Protein AF-A0A8J4TUZ2-F1 (afdb_monomer)

Organism: Clarias magur (NCBI:txid1594786)

Structure (mmCIF, N/CA/C/O backbone):
data_AF-A0A8J4TUZ2-F1
#
_entry.id   AF-A0A8J4TUZ2-F1
#
loop_
_atom_site.group_PDB
_atom_site.id
_atom_site.type_symbol
_atom_site.label_atom_id
_atom_site.label_alt_id
_atom_site.label_comp_id
_atom_site.label_asym_id
_atom_site.label_entity_id
_atom_site.label_seq_id
_atom_site.pdbx_PDB_ins_code
_atom_site.Cartn_x
_atom_site.Cartn_y
_atom_site.Cartn_z
_atom_site.occupancy
_atom_site.B_iso_or_equiv
_atom_site.auth_seq_id
_atom_site.auth_comp_id
_atom_site.auth_asym_id
_atom_site.auth_atom_id
_atom_site.pdbx_PDB_model_num
ATOM 1 N N . MET A 1 1 ? 69.172 10.774 -29.857 1.00 40.34 1 MET A N 1
ATOM 2 C CA . MET A 1 1 ? 68.915 11.937 -30.733 1.00 40.34 1 MET A CA 1
ATOM 3 C C . MET A 1 1 ? 67.998 12.904 -29.995 1.00 40.34 1 MET A C 1
ATOM 5 O O . MET A 1 1 ? 66.935 12.492 -29.557 1.00 40.34 1 MET A O 1
ATOM 9 N N . LYS A 1 2 ? 68.463 14.143 -29.787 1.00 38.31 2 LYS A N 1
ATOM 10 C CA . LYS A 1 2 ? 67.664 15.321 -29.398 1.00 38.31 2 LYS A CA 1
ATOM 11 C C . LYS A 1 2 ? 66.952 15.867 -30.637 1.00 38.31 2 LYS A C 1
ATOM 13 O O . LYS A 1 2 ? 67.622 15.892 -31.658 1.00 38.31 2 LYS A O 1
ATOM 18 N N . VAL A 1 3 ? 65.729 16.385 -30.484 1.00 32.22 3 VAL A N 1
ATOM 19 C CA . VAL A 1 3 ? 65.167 17.650 -31.039 1.00 32.22 3 VAL A CA 1
ATOM 20 C C . VAL A 1 3 ? 63.886 17.908 -30.203 1.00 32.22 3 VAL A C 1
ATOM 22 O O . VAL A 1 3 ? 63.006 17.059 -30.201 1.00 32.22 3 VAL A O 1
ATOM 25 N N . VAL A 1 4 ? 63.894 18.789 -29.184 1.00 34.38 4 VAL A N 1
ATOM 26 C CA . VAL A 1 4 ? 63.447 20.214 -29.205 1.00 34.38 4 VAL A CA 1
ATOM 27 C C . VAL A 1 4 ? 62.031 20.338 -29.805 1.00 34.38 4 VAL A C 1
ATOM 29 O O . VAL A 1 4 ? 61.834 19.975 -30.947 1.00 34.38 4 VAL A O 1
ATOM 32 N N . GLY A 1 5 ? 60.963 20.771 -29.139 1.00 30.34 5 GLY A N 1
ATOM 33 C CA . GLY A 1 5 ? 60.806 21.762 -28.082 1.00 30.34 5 GLY A CA 1
ATOM 34 C C . GLY A 1 5 ? 59.978 22.921 -28.651 1.00 30.34 5 GLY A C 1
ATOM 35 O O . GLY A 1 5 ? 60.452 23.581 -29.562 1.00 30.34 5 GLY A O 1
ATOM 36 N N . SER A 1 6 ? 58.781 23.160 -28.107 1.00 32.00 6 SER A N 1
ATOM 37 C CA . SER A 1 6 ? 58.146 24.485 -28.071 1.00 32.00 6 SER A CA 1
ATOM 38 C C . SER A 1 6 ? 57.189 24.555 -26.885 1.00 32.00 6 SER A C 1
ATOM 40 O O . SER A 1 6 ? 56.152 23.903 -26.829 1.00 32.00 6 SER A O 1
ATOM 42 N N . THR A 1 7 ? 57.627 25.345 -25.920 1.00 36.12 7 THR A N 1
ATOM 43 C CA . THR A 1 7 ? 56.940 25.886 -24.755 1.00 36.12 7 THR A CA 1
ATOM 44 C C . THR A 1 7 ? 56.064 27.067 -25.172 1.00 36.12 7 THR A C 1
ATOM 46 O O . THR A 1 7 ? 56.531 27.915 -25.927 1.00 36.12 7 THR A O 1
ATOM 49 N N . CYS A 1 8 ? 54.886 27.219 -24.569 1.00 27.23 8 CYS A N 1
ATOM 50 C CA . CYS A 1 8 ? 54.425 28.509 -24.043 1.00 27.23 8 CYS A CA 1
ATOM 51 C C . CYS A 1 8 ? 53.287 28.298 -23.033 1.00 27.23 8 CYS A C 1
ATOM 53 O O . CYS A 1 8 ? 52.549 27.319 -23.083 1.00 27.23 8 CYS A O 1
ATOM 55 N N . ALA A 1 9 ? 53.249 29.186 -22.047 1.00 32.06 9 ALA A N 1
ATOM 56 C CA . ALA A 1 9 ? 52.614 29.029 -20.750 1.00 32.06 9 ALA A CA 1
ATOM 57 C C . ALA A 1 9 ? 51.761 30.266 -20.406 1.00 32.06 9 ALA A C 1
ATOM 59 O O . ALA A 1 9 ? 52.048 31.335 -20.936 1.00 32.06 9 ALA A O 1
ATOM 60 N N . LEU A 1 10 ? 50.845 30.106 -19.429 1.00 31.66 10 LEU A N 1
ATOM 61 C CA . LEU A 1 10 ? 50.165 31.149 -18.618 1.00 31.66 10 LEU A CA 1
ATOM 62 C C . LEU A 1 10 ? 49.142 32.018 -19.410 1.00 31.66 10 LEU A C 1
ATOM 64 O O . LEU A 1 10 ? 49.383 32.348 -20.556 1.00 31.66 10 LEU A O 1
ATOM 68 N N . ASN A 1 11 ? 47.975 32.468 -18.923 1.00 28.31 11 ASN A N 1
ATOM 69 C CA . ASN A 1 11 ? 47.488 32.705 -17.564 1.00 28.31 11 ASN A CA 1
ATOM 70 C C . ASN A 1 11 ? 45.944 32.944 -17.549 1.00 28.31 11 ASN A C 1
ATOM 72 O O . ASN A 1 11 ? 45.395 33.510 -18.485 1.00 28.31 11 ASN A O 1
ATOM 76 N N . SER A 1 12 ? 45.290 32.558 -16.446 1.00 31.89 12 SER A N 1
ATOM 77 C CA . SER A 1 12 ? 44.175 33.215 -15.717 1.00 31.89 12 SER A CA 1
ATOM 78 C C . SER A 1 12 ? 43.016 34.000 -16.405 1.00 31.89 12 SER A C 1
ATOM 80 O O . SER A 1 12 ? 43.204 35.134 -16.826 1.00 31.89 12 SER A O 1
ATOM 82 N N . LYS A 1 13 ? 41.789 33.486 -16.171 1.00 35.81 13 LYS A N 1
ATOM 83 C CA . LYS A 1 13 ? 40.628 34.104 -15.455 1.00 35.81 13 LYS A CA 1
ATOM 84 C C . LYS A 1 13 ? 39.729 35.178 -16.133 1.00 35.81 13 LYS A C 1
ATOM 86 O O . LYS A 1 13 ? 40.208 36.210 -16.572 1.00 35.81 13 LYS A O 1
ATOM 91 N N . VAL A 1 14 ? 38.410 34.981 -15.915 1.00 35.91 14 VAL A N 1
ATOM 92 C CA . VAL A 1 14 ? 37.245 35.909 -16.041 1.00 35.91 14 VAL A CA 1
ATOM 93 C C . VAL A 1 14 ? 36.796 36.168 -17.491 1.00 35.91 14 VAL A C 1
ATOM 95 O O . VAL A 1 14 ? 37.631 36.370 -18.350 1.00 35.91 14 VAL A O 1
ATOM 98 N N . GLY A 1 15 ? 35.517 36.163 -17.876 1.00 30.78 15 GLY A N 1
ATOM 99 C CA . GLY A 1 15 ? 34.247 36.131 -17.154 1.00 30.78 15 GLY A CA 1
ATOM 100 C C . GLY A 1 15 ? 33.101 35.811 -18.123 1.00 30.78 15 GLY A C 1
ATOM 101 O O . GLY A 1 15 ? 33.287 35.769 -19.337 1.00 30.78 15 GLY A O 1
ATOM 102 N N . GLY A 1 16 ? 31.931 35.497 -17.570 1.00 44.97 16 GLY A N 1
ATOM 103 C CA . GLY A 1 16 ? 30.769 35.071 -18.339 1.00 44.97 16 GLY A CA 1
ATOM 104 C C . GLY A 1 16 ? 30.137 36.207 -19.133 1.00 44.97 16 GLY A C 1
ATOM 105 O O . GLY A 1 16 ? 29.447 37.027 -18.548 1.00 44.97 16 GLY A O 1
ATOM 106 N N . GLU A 1 17 ? 30.311 36.200 -20.454 1.00 41.50 17 GLU A N 1
ATOM 107 C CA . GLU A 1 17 ? 29.489 37.002 -21.378 1.00 41.50 17 GLU A CA 1
ATOM 108 C C . GLU A 1 17 ? 29.047 36.232 -22.646 1.00 41.50 17 GLU A C 1
ATOM 110 O O . GLU A 1 17 ? 28.091 36.643 -23.299 1.00 41.50 17 GLU A O 1
ATOM 115 N N . ASP A 1 18 ? 29.604 35.051 -22.954 1.00 41.12 18 ASP A N 1
ATOM 116 C CA . ASP A 1 18 ? 29.276 34.334 -24.207 1.00 41.12 18 ASP A CA 1
ATOM 117 C C . ASP A 1 18 ? 28.037 33.418 -24.160 1.00 41.12 18 ASP A C 1
ATOM 119 O O . ASP A 1 18 ? 27.505 33.035 -25.201 1.00 41.12 18 ASP A O 1
ATOM 123 N N . VAL A 1 19 ? 27.496 33.098 -22.980 1.00 43.09 19 VAL A N 1
ATOM 124 C CA . VAL A 1 19 ? 26.278 32.259 -22.884 1.00 43.09 19 VAL A CA 1
ATOM 125 C C . VAL A 1 19 ? 25.002 33.068 -23.170 1.00 43.09 19 VAL A C 1
ATOM 127 O O . VAL A 1 19 ? 23.990 32.511 -23.593 1.00 43.09 19 VAL A O 1
ATOM 130 N N . VAL A 1 20 ? 25.044 34.397 -23.017 1.00 43.62 20 VAL A N 1
ATOM 131 C CA . VAL A 1 20 ? 23.858 35.260 -23.169 1.00 43.62 20 VAL A CA 1
ATOM 132 C C . VAL A 1 20 ? 23.576 35.603 -24.639 1.00 43.62 20 VAL A C 1
ATOM 134 O O . VAL A 1 20 ? 22.418 35.789 -25.014 1.00 43.62 20 VAL A O 1
ATOM 137 N N . ARG A 1 21 ? 24.590 35.605 -25.519 1.00 41.50 21 ARG A N 1
ATOM 138 C CA . ARG A 1 21 ? 24.374 35.844 -26.961 1.00 41.50 21 ARG A CA 1
ATOM 139 C C . ARG A 1 21 ? 23.714 34.666 -27.679 1.00 41.50 21 ARG A C 1
ATOM 141 O O . ARG A 1 21 ? 22.887 34.899 -28.557 1.00 41.50 21 ARG A O 1
ATOM 148 N N . CYS A 1 22 ? 23.985 33.428 -27.264 1.00 39.72 22 CYS A N 1
ATOM 149 C CA . CYS A 1 22 ? 23.382 32.243 -27.886 1.00 39.72 22 CYS A CA 1
ATOM 150 C C . CYS A 1 22 ? 21.888 32.067 -27.550 1.00 39.72 22 CYS A C 1
ATOM 152 O O . CYS A 1 22 ? 21.152 31.476 -28.337 1.00 39.72 22 CYS A O 1
ATOM 154 N N . LEU A 1 23 ? 21.409 32.626 -26.431 1.00 39.88 23 LEU A N 1
ATOM 155 C CA . LEU A 1 23 ? 19.983 32.594 -26.064 1.00 39.88 23 LEU A CA 1
ATOM 156 C C . LEU A 1 23 ? 19.151 33.677 -26.780 1.00 39.88 23 LEU A C 1
ATOM 158 O O . LEU A 1 23 ? 17.937 33.525 -26.940 1.00 39.88 23 LEU A O 1
ATOM 162 N N . SER A 1 24 ? 19.798 34.750 -27.252 1.00 48.38 24 SER A N 1
ATOM 163 C CA . SER A 1 24 ? 19.135 35.839 -27.982 1.00 48.38 24 SER A CA 1
ATOM 164 C C . SER A 1 24 ? 18.868 35.471 -29.450 1.00 48.38 24 SER A C 1
ATOM 166 O O . SER A 1 24 ? 17.785 35.742 -29.972 1.00 48.38 24 SER A O 1
ATOM 168 N N . GLU A 1 25 ? 19.789 34.751 -30.104 1.00 41.00 25 GLU A N 1
ATOM 169 C CA . GLU A 1 25 ? 19.593 34.315 -31.497 1.00 41.00 25 GLU A CA 1
ATOM 170 C C . GLU A 1 25 ? 18.611 33.135 -31.635 1.00 41.00 25 GLU A C 1
ATOM 172 O O . GLU A 1 25 ? 17.879 33.077 -32.622 1.00 41.00 25 GLU A O 1
ATOM 177 N N . GLN A 1 26 ? 18.477 32.260 -30.625 1.00 43.34 26 GLN A N 1
ATOM 178 C CA . GLN A 1 26 ? 17.432 31.219 -30.620 1.00 43.34 26 GLN A CA 1
ATOM 179 C C . GLN A 1 26 ? 16.012 31.770 -30.389 1.00 43.34 26 GLN A C 1
ATOM 181 O O . GLN A 1 26 ? 15.046 31.203 -30.909 1.00 43.34 26 GLN A O 1
ATOM 186 N N . SER A 1 27 ? 15.860 32.897 -29.678 1.00 39.59 27 SER A N 1
ATOM 187 C CA . SER A 1 27 ? 14.543 33.520 -29.446 1.00 39.59 27 SER A CA 1
ATOM 188 C C . SER A 1 27 ? 13.943 34.167 -30.702 1.00 39.59 27 SER A C 1
ATOM 190 O O . SER A 1 27 ? 12.721 34.239 -30.838 1.00 39.59 27 SER A O 1
ATOM 192 N N . LEU A 1 28 ? 14.766 34.592 -31.667 1.00 44.91 28 LEU A N 1
ATOM 193 C CA . LEU A 1 28 ? 14.276 35.217 -32.905 1.00 44.91 28 LEU A CA 1
ATOM 194 C C . LEU A 1 28 ? 13.810 34.202 -33.965 1.00 44.91 28 LEU A C 1
ATOM 196 O O . LEU A 1 28 ? 13.071 34.572 -34.879 1.00 44.91 28 LEU A O 1
ATOM 200 N N . SER A 1 29 ? 14.155 32.918 -33.822 1.00 39.56 29 SER A N 1
ATOM 201 C CA . SER A 1 29 ? 13.689 31.841 -34.710 1.00 39.56 29 SER A CA 1
ATOM 202 C C . SER A 1 29 ? 12.317 31.253 -34.351 1.00 39.56 29 SER A C 1
ATOM 204 O O . SER A 1 29 ? 11.720 30.583 -35.190 1.00 39.56 29 SER A O 1
ATOM 206 N N . ILE A 1 30 ? 11.766 31.533 -33.164 1.00 43.56 30 ILE A N 1
ATOM 207 C CA . ILE A 1 30 ? 10.421 31.050 -32.783 1.00 43.56 30 ILE A CA 1
ATOM 208 C C . ILE A 1 30 ? 9.312 31.948 -33.370 1.00 43.56 30 ILE A C 1
ATOM 210 O O . ILE A 1 30 ? 8.194 31.498 -33.605 1.00 43.56 30 ILE A O 1
ATOM 214 N N . SER A 1 31 ? 9.621 33.198 -33.732 1.00 45.28 31 SER A N 1
ATOM 215 C CA . SER A 1 31 ? 8.614 34.185 -34.166 1.00 45.28 31 SER A CA 1
ATOM 216 C C . SER A 1 31 ? 8.211 34.122 -35.651 1.00 45.28 31 SER A C 1
ATOM 218 O O . SER A 1 31 ? 7.672 35.095 -36.177 1.00 45.28 31 SER A O 1
ATOM 220 N N . LYS A 1 32 ? 8.457 33.014 -36.369 1.00 46.53 32 LYS A N 1
ATOM 221 C CA . LYS A 1 32 ? 8.065 32.896 -37.795 1.00 46.53 32 LYS A CA 1
ATOM 222 C C . LYS A 1 32 ? 7.373 31.593 -38.204 1.00 46.53 32 LYS A C 1
ATOM 224 O O . LYS A 1 32 ? 7.109 31.409 -39.391 1.00 46.53 32 LYS A O 1
ATOM 229 N N . CYS A 1 33 ? 6.971 30.741 -37.263 1.00 39.34 33 CYS A N 1
ATOM 230 C CA . CYS A 1 33 ? 6.057 29.636 -37.567 1.00 39.34 33 CYS A CA 1
ATOM 231 C C . CYS A 1 33 ? 4.605 30.126 -37.495 1.00 39.34 33 CYS A C 1
ATOM 233 O O . CYS A 1 33 ? 3.930 30.004 -36.479 1.00 39.34 33 CYS A O 1
ATOM 235 N N . LYS A 1 34 ? 4.130 30.719 -38.593 1.00 47.88 34 LYS A N 1
ATOM 236 C CA . LYS A 1 34 ? 2.728 31.106 -38.776 1.00 47.88 34 LYS A CA 1
ATOM 237 C C . LYS A 1 34 ? 1.908 29.837 -39.059 1.00 47.88 34 LYS A C 1
ATOM 239 O O . LYS A 1 34 ? 1.730 29.474 -40.217 1.00 47.88 34 LYS A O 1
ATOM 244 N N . LEU A 1 35 ? 1.463 29.134 -38.012 1.00 43.75 35 LEU A N 1
ATOM 245 C CA . LEU A 1 35 ? 0.431 28.096 -38.126 1.00 43.75 35 LEU A CA 1
ATOM 246 C C . LEU A 1 35 ? -0.952 28.735 -37.885 1.00 43.75 35 LEU A C 1
ATOM 248 O O . LEU A 1 35 ? -1.206 29.186 -36.7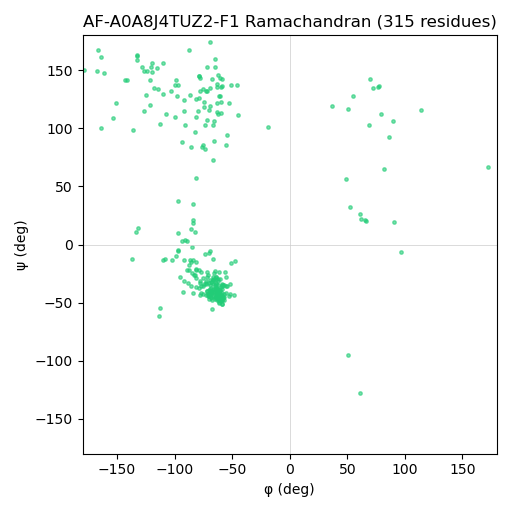70 1.00 43.75 35 LEU A O 1
ATOM 252 N N . PRO A 1 36 ? -1.857 28.771 -38.883 1.00 48.97 36 PRO A N 1
ATOM 253 C CA . PRO A 1 36 ? -3.120 29.515 -38.789 1.00 48.97 36 PRO A CA 1
ATOM 254 C C . PRO A 1 36 ? -4.146 28.995 -37.764 1.00 48.97 36 PRO A C 1
ATOM 256 O O . PRO A 1 36 ? -5.110 29.696 -37.496 1.00 48.97 36 PRO A O 1
ATOM 259 N N . LEU A 1 37 ? -3.975 27.791 -37.198 1.00 48.22 37 LEU A N 1
ATOM 260 C CA . LEU A 1 37 ? -4.996 27.135 -36.357 1.00 48.22 37 LEU A CA 1
ATOM 261 C C . LEU A 1 37 ? -4.818 27.309 -34.837 1.00 48.22 37 LEU A C 1
ATOM 263 O O . LEU A 1 37 ? -5.694 26.903 -34.080 1.00 48.22 37 LEU A O 1
ATOM 267 N N . LEU A 1 38 ? -3.721 27.917 -34.368 1.00 48.34 38 LEU A N 1
ATOM 268 C CA . LEU A 1 38 ? -3.551 28.252 -32.942 1.00 48.34 38 LEU A CA 1
ATOM 269 C C . LEU A 1 38 ? -4.038 29.669 -32.592 1.00 48.34 38 LEU A C 1
ATOM 271 O O . LEU A 1 38 ? -4.180 29.985 -31.413 1.00 48.34 38 LEU A O 1
ATOM 275 N N . ASP A 1 39 ? -4.298 30.515 -33.591 1.00 53.94 39 ASP A N 1
ATOM 276 C CA . ASP A 1 39 ? -4.658 31.926 -33.392 1.00 53.94 39 ASP A CA 1
ATOM 277 C C . ASP A 1 39 ? -6.082 32.084 -32.824 1.00 53.94 39 ASP A C 1
ATOM 279 O O . ASP A 1 39 ? -6.306 32.857 -31.892 1.00 53.94 39 ASP A O 1
ATOM 283 N N . GLU A 1 40 ? -7.041 31.272 -33.288 1.00 57.12 40 GLU A N 1
ATOM 284 C CA . GLU A 1 40 ? -8.416 31.267 -32.759 1.00 57.12 40 GLU A CA 1
ATOM 285 C C . GLU A 1 40 ? -8.486 30.736 -31.320 1.00 57.12 40 GLU A C 1
ATOM 287 O O . GLU A 1 40 ? -9.086 31.368 -30.457 1.00 57.12 40 GLU A O 1
ATOM 292 N N . HIS A 1 41 ? -7.812 29.628 -31.002 1.00 58.66 41 HIS A N 1
ATOM 293 C CA . HIS A 1 41 ? -7.815 29.097 -29.631 1.00 58.66 41 HIS A CA 1
ATOM 294 C C . HIS A 1 41 ? -7.108 30.022 -28.633 1.00 58.66 41 HIS A C 1
ATOM 296 O O . HIS A 1 41 ? -7.571 30.183 -27.502 1.00 58.66 41 HIS A O 1
ATOM 302 N N . MET A 1 42 ? -6.009 30.660 -29.044 1.00 59.75 42 MET A N 1
ATOM 303 C CA . MET A 1 42 ? -5.301 31.620 -28.199 1.00 59.75 42 MET A CA 1
ATOM 304 C C . MET A 1 42 ? -6.116 32.905 -28.014 1.00 59.75 42 MET A C 1
ATOM 306 O O . MET A 1 42 ? -6.157 33.447 -26.913 1.00 59.75 42 MET A O 1
ATOM 310 N N . SER A 1 43 ? -6.796 33.388 -29.059 1.00 62.62 43 SER A N 1
ATOM 311 C CA . SER A 1 43 ? -7.643 34.584 -28.968 1.00 62.62 43 SER A CA 1
ATOM 312 C C . SER A 1 43 ? -8.884 34.359 -28.106 1.00 62.62 43 SER A C 1
ATOM 314 O O . SER A 1 43 ? -9.174 35.219 -27.277 1.00 62.62 43 SER A O 1
ATOM 316 N N . VAL A 1 44 ? -9.539 33.195 -28.199 1.00 68.25 44 VAL A N 1
ATOM 317 C CA . VAL A 1 44 ? -10.646 32.807 -27.303 1.00 68.25 44 VAL A CA 1
ATOM 318 C C . VAL A 1 44 ? -10.168 32.740 -25.850 1.00 68.25 44 VAL A C 1
ATOM 320 O O . VAL A 1 44 ? -10.772 33.355 -24.976 1.00 68.25 44 VAL A O 1
ATOM 323 N N . PHE A 1 45 ? -9.021 32.106 -25.586 1.00 69.50 45 PHE A N 1
ATOM 324 C CA . PHE A 1 45 ? -8.455 32.035 -24.235 1.00 69.50 45 PHE A CA 1
ATOM 325 C C . PHE A 1 45 ? -8.084 33.419 -23.668 1.00 69.50 45 PHE A C 1
ATOM 327 O O . PHE A 1 45 ? -8.363 33.738 -22.510 1.00 69.50 45 PHE A O 1
ATOM 334 N N . LEU A 1 46 ? -7.477 34.284 -24.487 1.00 64.38 46 LEU A N 1
ATOM 335 C CA . LEU A 1 46 ? -7.155 35.658 -24.096 1.00 64.38 46 LEU A CA 1
ATOM 336 C C . LEU A 1 46 ? -8.421 36.505 -23.882 1.00 64.38 46 LEU A C 1
ATOM 338 O O . LEU A 1 46 ? -8.423 37.380 -23.012 1.00 64.38 46 LEU A O 1
ATOM 342 N N . GLN A 1 47 ? -9.486 36.255 -24.647 1.00 71.38 47 GLN A N 1
ATOM 343 C CA . GLN A 1 47 ? -10.784 36.913 -24.512 1.00 71.38 47 GLN A CA 1
ATOM 344 C C . GLN A 1 47 ? -11.482 36.509 -23.208 1.00 71.38 47 GLN A C 1
ATOM 346 O O . GLN A 1 47 ? -11.902 37.395 -22.459 1.00 71.38 47 GLN A O 1
ATOM 351 N N . ASP A 1 48 ? -11.499 35.216 -22.881 1.00 75.69 48 ASP A N 1
ATOM 352 C CA . ASP A 1 48 ? -12.011 34.700 -21.606 1.00 75.69 48 ASP A CA 1
ATOM 353 C C . ASP A 1 48 ? -11.246 35.294 -20.424 1.00 75.69 48 ASP A C 1
ATOM 355 O O . ASP A 1 48 ? -11.831 35.819 -19.474 1.00 75.69 48 ASP A O 1
ATOM 359 N N . MET A 1 49 ? -9.918 35.334 -20.519 1.00 78.81 49 MET A N 1
ATOM 360 C CA . MET A 1 49 ? -9.083 35.911 -19.473 1.00 78.81 49 MET A CA 1
ATOM 361 C C . MET A 1 49 ? -9.339 37.422 -19.284 1.00 78.81 49 MET A C 1
ATOM 363 O O . MET A 1 49 ? -9.357 37.915 -18.156 1.00 78.81 49 MET A O 1
ATOM 367 N N . ASN A 1 50 ? -9.567 38.185 -20.358 1.00 78.75 50 ASN A N 1
ATOM 368 C CA . ASN A 1 50 ? -9.924 39.608 -20.261 1.00 78.75 50 ASN A CA 1
ATOM 369 C C . ASN A 1 50 ? -11.337 39.829 -19.685 1.00 78.75 50 ASN A C 1
ATOM 371 O O . ASN A 1 50 ? -11.565 40.826 -18.989 1.00 78.75 50 ASN A O 1
ATOM 375 N N . SER A 1 51 ? -12.259 38.893 -19.927 1.00 80.75 51 SER A N 1
ATOM 376 C CA . SER A 1 51 ? -13.584 38.872 -19.299 1.00 80.75 51 SER A CA 1
ATOM 377 C C . SER A 1 51 ? -13.470 38.702 -17.780 1.00 80.75 51 SER A C 1
ATOM 379 O O . SER A 1 51 ? -14.064 39.479 -17.029 1.00 80.75 51 SER A O 1
ATOM 381 N N . CYS A 1 52 ? -12.598 37.799 -17.311 1.00 81.31 52 CYS A N 1
ATOM 382 C CA . CYS A 1 52 ? -12.312 37.626 -15.883 1.00 81.31 52 CYS A CA 1
ATOM 383 C C . CYS A 1 52 ? -11.824 38.926 -15.227 1.00 81.31 52 CYS A C 1
ATOM 385 O O . CYS A 1 52 ? -12.366 39.337 -14.205 1.00 81.31 52 CYS A O 1
ATOM 387 N N . TYR A 1 53 ? -10.864 39.632 -15.834 1.00 78.56 53 TYR A N 1
ATOM 388 C CA . TYR A 1 53 ? -10.380 40.912 -15.293 1.00 78.56 53 TYR A CA 1
ATOM 389 C C . TYR A 1 53 ? -11.449 42.008 -15.264 1.00 78.56 53 TYR A C 1
ATOM 391 O O . TYR A 1 53 ? -11.436 42.849 -14.367 1.00 78.56 53 TYR A O 1
ATOM 399 N N . SER A 1 54 ? -12.370 42.013 -16.229 1.00 79.50 54 SER A N 1
ATOM 400 C CA . SER A 1 54 ? -13.497 42.953 -16.237 1.00 79.50 54 SER A CA 1
ATOM 401 C C . SER A 1 54 ? -14.468 42.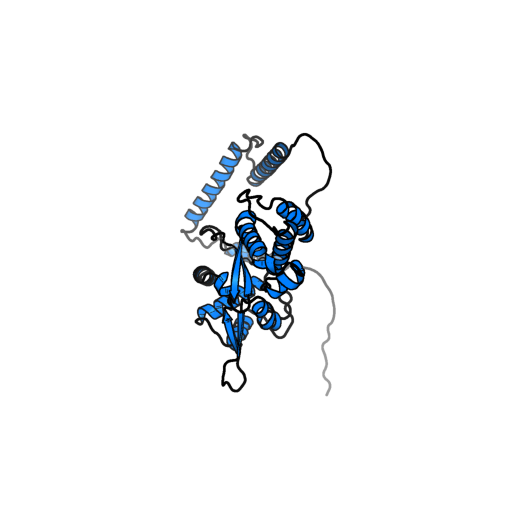652 -15.098 1.00 79.50 54 SER A C 1
ATOM 403 O O . SER A 1 54 ? -14.872 43.563 -14.385 1.00 79.50 54 SER A O 1
ATOM 405 N N . LYS A 1 55 ? -14.750 41.371 -14.847 1.00 80.50 55 LYS A N 1
ATOM 406 C CA . LYS A 1 55 ? -15.634 40.947 -13.757 1.00 80.50 55 LYS A CA 1
ATOM 407 C C . LYS A 1 55 ? -15.026 41.188 -12.373 1.00 80.50 55 LYS A C 1
ATOM 409 O O . LYS A 1 55 ? -15.728 41.596 -11.456 1.00 80.50 55 LYS A O 1
ATOM 414 N N . LEU A 1 56 ? -13.708 41.034 -12.234 1.00 82.31 56 LEU A N 1
ATOM 415 C CA . LEU A 1 56 ? -12.986 41.395 -11.007 1.00 82.31 56 LEU A CA 1
ATOM 416 C C . LEU A 1 56 ? -13.085 42.898 -10.695 1.00 82.31 56 LEU A C 1
ATOM 418 O O . LEU A 1 56 ? -13.199 43.263 -9.531 1.00 82.31 56 LEU A O 1
ATOM 422 N N . LYS A 1 57 ? -13.106 43.772 -11.713 1.00 74.62 57 LYS A N 1
ATOM 423 C CA . LYS A 1 57 ? -13.315 45.221 -11.520 1.00 74.62 57 LYS A CA 1
ATOM 424 C C . LYS A 1 57 ? -14.715 45.576 -11.019 1.00 74.62 57 LYS A C 1
ATOM 426 O O . LYS A 1 57 ? -14.863 46.611 -10.385 1.00 74.62 57 LYS A O 1
ATOM 431 N N . GLU A 1 58 ? -15.721 44.764 -11.334 1.00 77.69 58 GLU A N 1
ATOM 432 C CA . GLU A 1 58 ? -17.094 44.968 -10.854 1.00 77.69 58 GLU A CA 1
ATOM 433 C C . GLU A 1 58 ? -17.289 44.444 -9.427 1.00 77.69 58 GLU A C 1
ATOM 435 O O . GLU A 1 58 ? -18.025 45.041 -8.648 1.00 77.69 58 GLU A O 1
ATOM 440 N N . LEU A 1 59 ? -16.636 43.328 -9.088 1.00 77.12 59 LEU A N 1
ATOM 441 C CA . LEU A 1 59 ? -16.822 42.637 -7.810 1.00 77.12 59 LEU A CA 1
ATOM 442 C C . LEU A 1 59 ? -15.964 43.194 -6.670 1.00 77.12 59 LEU A C 1
ATOM 444 O O . LEU A 1 59 ? -16.332 43.015 -5.513 1.00 77.12 59 LEU A O 1
ATOM 448 N N . VAL A 1 60 ? -14.833 43.839 -6.973 1.00 78.75 60 VAL A N 1
ATOM 449 C CA . VAL A 1 60 ? -13.916 44.377 -5.959 1.00 78.75 60 VAL A CA 1
ATOM 450 C C . VAL A 1 60 ? -14.137 45.886 -5.776 1.00 78.75 60 VAL A C 1
ATOM 452 O O . VAL A 1 60 ? -13.756 46.665 -6.652 1.00 78.75 60 VAL A O 1
ATOM 455 N N . PRO A 1 61 ? -14.702 46.337 -4.638 1.00 71.06 61 PRO A N 1
ATOM 456 C CA . PRO A 1 61 ? -15.099 47.735 -4.432 1.00 71.06 61 PRO A CA 1
ATOM 457 C C . PRO A 1 61 ? -13.932 48.732 -4.389 1.00 71.06 61 PRO A C 1
ATOM 459 O O . PRO A 1 61 ? -14.121 49.916 -4.659 1.00 71.06 61 PRO A O 1
ATOM 462 N N . THR A 1 62 ? -12.728 48.271 -4.037 1.00 66.06 62 THR A N 1
ATOM 463 C CA . THR A 1 62 ? -11.526 49.104 -3.848 1.00 66.06 62 THR A CA 1
ATOM 464 C C . THR A 1 62 ? -10.761 49.377 -5.145 1.00 66.06 62 THR A C 1
ATOM 466 O O . THR A 1 62 ? -9.769 50.108 -5.140 1.00 66.06 62 THR A O 1
ATOM 469 N N . LEU A 1 63 ? -11.204 48.823 -6.280 1.00 68.00 63 LEU A N 1
ATOM 470 C CA . LEU A 1 63 ? -10.500 48.970 -7.549 1.00 68.00 63 LEU A CA 1
ATOM 471 C C . LEU A 1 63 ? -10.742 50.351 -8.191 1.00 68.00 63 LEU A C 1
ATOM 473 O O . LEU A 1 63 ? -11.888 50.784 -8.318 1.00 68.00 63 LEU A O 1
ATOM 477 N N . PRO A 1 64 ? -9.692 51.063 -8.655 1.00 62.19 64 PRO A N 1
ATOM 478 C CA . PRO A 1 64 ? -9.852 52.378 -9.269 1.00 62.19 64 PRO A CA 1
ATOM 479 C C . PRO A 1 64 ? -10.609 52.264 -10.601 1.00 62.19 64 PRO A C 1
ATOM 481 O O . PRO A 1 64 ? -10.046 51.907 -11.636 1.00 62.19 64 PRO A O 1
ATOM 484 N N . THR A 1 65 ? -11.895 52.618 -10.594 1.00 60.22 65 THR A N 1
ATOM 485 C CA . THR A 1 65 ? -12.833 52.428 -11.718 1.00 60.22 65 THR A CA 1
ATOM 486 C C . THR A 1 65 ? -12.571 53.319 -12.939 1.00 60.22 65 THR A C 1
ATOM 488 O O . THR A 1 65 ? -13.201 53.130 -13.975 1.00 60.22 65 THR A O 1
ATOM 491 N N . ASN A 1 66 ? -11.625 54.266 -12.872 1.00 55.69 66 ASN A N 1
ATOM 492 C CA . ASN A 1 66 ? -11.390 55.249 -13.943 1.00 55.69 66 ASN A CA 1
ATOM 493 C C . ASN A 1 66 ? -9.924 55.427 -14.389 1.00 55.69 66 ASN A C 1
ATOM 495 O O . ASN A 1 66 ? -9.596 56.375 -15.101 1.00 55.69 66 ASN A O 1
ATOM 499 N N . LYS A 1 67 ? -9.019 54.514 -14.020 1.00 62.41 67 LYS A N 1
ATOM 500 C CA . LYS A 1 67 ? -7.659 54.462 -14.591 1.00 62.41 67 LYS A CA 1
ATOM 501 C C . LYS A 1 67 ? -7.400 53.083 -15.184 1.00 62.41 67 LYS A C 1
ATOM 503 O O . LYS A 1 67 ? -7.960 52.091 -14.726 1.00 62.41 67 LYS A O 1
ATOM 508 N N . LYS A 1 68 ? -6.570 53.015 -16.233 1.00 63.47 68 LYS A N 1
ATOM 509 C CA . LYS A 1 68 ? -6.133 51.758 -16.863 1.00 63.47 68 LYS A CA 1
ATOM 510 C C . LYS A 1 68 ? -5.249 50.969 -15.884 1.00 63.47 68 LYS A C 1
ATOM 512 O O . LYS A 1 68 ? -4.040 50.929 -16.063 1.00 63.47 68 LYS A O 1
ATOM 517 N N . ALA A 1 69 ? -5.852 50.388 -14.849 1.00 68.00 69 ALA A N 1
ATOM 518 C CA . ALA A 1 69 ? -5.176 49.475 -13.941 1.00 68.00 69 ALA A CA 1
ATOM 519 C C . ALA A 1 69 ? -4.679 48.276 -14.751 1.00 68.00 69 ALA A C 1
ATOM 521 O O . ALA A 1 69 ? -5.433 47.678 -15.533 1.00 68.00 69 ALA A O 1
ATOM 522 N N . SER A 1 70 ? -3.395 47.976 -14.608 1.00 80.38 70 SER A N 1
ATOM 523 C CA . SER A 1 70 ? -2.758 46.821 -15.222 1.00 80.38 70 SER A CA 1
ATOM 524 C C . SER A 1 70 ? -3.327 45.521 -14.647 1.00 80.38 70 SER A C 1
ATOM 526 O O . SER A 1 70 ? -3.884 45.490 -13.551 1.00 80.38 70 SER A O 1
ATOM 528 N N . LYS A 1 71 ? -3.170 44.411 -15.379 1.00 79.69 71 LYS A N 1
ATOM 529 C CA . LYS A 1 71 ? -3.625 43.082 -14.924 1.00 79.69 71 LYS A CA 1
ATOM 530 C C . LYS A 1 71 ? -3.037 42.700 -13.565 1.00 79.69 71 LYS A C 1
ATOM 532 O O . LYS A 1 71 ? -3.725 42.089 -12.759 1.00 79.69 71 LYS A O 1
ATOM 537 N N . VAL A 1 72 ? -1.794 43.098 -13.312 1.00 79.56 72 VAL A N 1
ATOM 538 C CA . VAL A 1 72 ? -1.094 42.838 -12.050 1.00 79.56 72 VAL A CA 1
ATOM 539 C C . VAL A 1 72 ? -1.694 43.662 -10.911 1.00 79.56 72 VAL A C 1
ATOM 541 O O . VAL A 1 72 ? -1.971 43.110 -9.854 1.00 79.56 72 VAL A O 1
ATOM 544 N N . GLU A 1 73 ? -1.976 44.947 -11.137 1.00 78.19 73 GLU A N 1
ATOM 545 C CA . GLU A 1 73 ? -2.627 45.800 -10.131 1.00 78.19 73 GLU A CA 1
ATOM 546 C C . GLU A 1 73 ? -4.041 45.313 -9.795 1.00 78.19 73 GLU A C 1
ATOM 548 O O . GLU A 1 73 ? -4.425 45.318 -8.630 1.00 78.19 73 GLU A O 1
ATOM 553 N N . ILE A 1 74 ? -4.793 44.833 -10.796 1.00 80.19 74 ILE A N 1
ATOM 554 C CA . ILE A 1 74 ? -6.119 44.239 -10.574 1.00 80.19 74 ILE A CA 1
ATOM 555 C C . ILE A 1 74 ? -6.007 43.020 -9.658 1.00 80.19 74 ILE A C 1
ATOM 557 O O . ILE A 1 74 ? -6.762 42.917 -8.698 1.00 80.19 74 ILE A O 1
ATOM 561 N N . LEU A 1 75 ? -5.062 42.114 -9.924 1.00 85.31 75 LEU A N 1
ATOM 562 C CA . LEU A 1 75 ? -4.867 40.936 -9.078 1.00 85.31 75 LEU A CA 1
ATOM 563 C C . LEU A 1 75 ? -4.430 41.314 -7.663 1.00 85.31 75 LEU A C 1
ATOM 565 O O . LEU A 1 75 ? -4.924 40.717 -6.716 1.00 85.31 75 LEU A O 1
ATOM 569 N N . GLN A 1 76 ? -3.565 42.320 -7.512 1.00 81.38 76 GLN A N 1
ATOM 570 C CA . GLN A 1 76 ? -3.134 42.774 -6.193 1.00 81.38 76 GLN A CA 1
ATOM 571 C C . GLN A 1 76 ? -4.314 43.298 -5.370 1.00 81.38 76 GLN A C 1
ATOM 573 O O . GLN A 1 76 ? -4.503 42.862 -4.245 1.00 81.38 76 GLN A O 1
ATOM 578 N N . HIS A 1 77 ? -5.171 44.142 -5.952 1.00 80.81 77 HIS A N 1
ATOM 579 C CA . HIS A 1 77 ? -6.346 44.657 -5.238 1.00 80.81 77 HIS A CA 1
ATOM 580 C C . HIS A 1 77 ? -7.372 43.563 -4.917 1.00 80.81 77 HIS A C 1
ATOM 582 O O . HIS A 1 77 ? -8.066 43.656 -3.912 1.00 80.81 77 HIS A O 1
ATOM 588 N N . VAL A 1 78 ? -7.472 42.518 -5.744 1.00 86.19 78 VAL A N 1
ATOM 589 C CA . VAL A 1 78 ? -8.311 41.345 -5.445 1.00 86.19 78 VAL A CA 1
ATOM 590 C C . VAL A 1 78 ? -7.749 40.566 -4.257 1.00 86.19 78 VAL A C 1
ATOM 592 O O . VAL A 1 78 ? -8.517 40.157 -3.393 1.00 86.19 78 VAL A O 1
ATOM 595 N N . ILE A 1 79 ? -6.428 40.375 -4.197 1.00 86.50 79 ILE A N 1
ATOM 596 C CA . ILE A 1 79 ? -5.763 39.724 -3.060 1.00 86.50 79 ILE A CA 1
ATOM 597 C C . ILE A 1 79 ? -6.002 40.535 -1.786 1.00 86.50 79 ILE A C 1
ATOM 599 O O . ILE A 1 79 ? -6.417 39.962 -0.783 1.00 86.50 79 ILE A O 1
ATOM 603 N N . ASP A 1 80 ? -5.808 41.852 -1.851 1.00 82.06 80 ASP A N 1
ATOM 604 C CA . ASP A 1 80 ? -6.006 42.749 -0.712 1.00 82.06 80 ASP A CA 1
ATOM 605 C C . ASP A 1 80 ? -7.478 42.737 -0.254 1.00 82.06 80 ASP A C 1
ATOM 607 O O . ASP A 1 80 ? -7.752 42.612 0.931 1.00 82.06 80 ASP A O 1
ATOM 611 N N . TYR A 1 81 ? -8.440 42.745 -1.184 1.00 86.75 81 TYR A N 1
ATOM 612 C CA . TYR A 1 81 ? -9.867 42.673 -0.850 1.00 86.75 81 TYR A CA 1
ATOM 613 C C . TYR A 1 81 ? -10.281 41.336 -0.225 1.00 86.75 81 TYR A C 1
ATOM 615 O O . TYR A 1 81 ? -11.059 41.316 0.725 1.00 86.75 81 TYR A O 1
ATOM 623 N N . ILE A 1 82 ? -9.765 40.212 -0.735 1.00 86.81 82 ILE A N 1
ATOM 624 C CA . ILE A 1 82 ? -10.006 38.895 -0.127 1.00 86.81 82 ILE A CA 1
ATOM 625 C C . ILE A 1 82 ? -9.412 38.858 1.283 1.00 86.81 82 ILE A C 1
ATOM 627 O O . ILE A 1 82 ? -10.057 38.341 2.192 1.00 86.81 82 ILE A O 1
ATOM 631 N N . TRP A 1 83 ? -8.223 39.434 1.467 1.00 80.38 83 TRP A N 1
ATOM 632 C CA . TRP A 1 83 ? -7.574 39.529 2.769 1.00 80.38 83 TRP A CA 1
ATOM 633 C C . TRP A 1 83 ? -8.378 40.394 3.745 1.00 80.38 83 TRP A C 1
ATOM 635 O O . TRP A 1 83 ? -8.606 39.980 4.877 1.00 80.38 83 TRP A O 1
ATOM 645 N N . ASP A 1 84 ? -8.869 41.552 3.307 1.00 78.94 84 ASP A N 1
ATOM 646 C CA . ASP A 1 84 ? -9.696 42.443 4.124 1.00 78.94 84 ASP A CA 1
ATOM 647 C C . ASP A 1 84 ? -11.016 41.774 4.529 1.00 78.94 84 ASP A C 1
ATOM 649 O O . ASP A 1 84 ? -11.388 41.804 5.701 1.00 78.94 84 ASP A O 1
ATOM 653 N N . LEU A 1 85 ? -11.688 41.089 3.594 1.00 82.69 85 LEU A N 1
ATOM 654 C CA . LEU A 1 85 ? -12.886 40.300 3.894 1.00 82.69 85 LEU A CA 1
ATOM 655 C C . LEU A 1 85 ? -12.594 39.168 4.880 1.00 82.69 85 LEU A C 1
ATOM 657 O O . LEU A 1 85 ? -13.401 38.913 5.768 1.00 82.69 85 LEU A O 1
ATOM 661 N N . GLN A 1 86 ? -11.458 38.484 4.737 1.00 75.69 86 GLN A N 1
ATOM 662 C CA . GL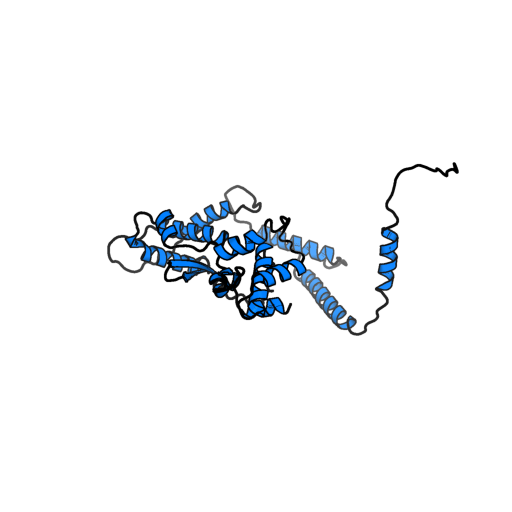N A 1 86 ? -11.041 37.439 5.672 1.00 75.69 86 GLN A CA 1
ATOM 663 C C . GLN A 1 86 ? -10.780 38.020 7.063 1.00 75.69 86 GLN A C 1
ATOM 665 O O . GLN A 1 86 ? -11.244 37.448 8.037 1.00 75.69 86 GLN A O 1
ATOM 670 N N . VAL A 1 87 ? -10.143 39.189 7.170 1.00 80.94 87 VAL A N 1
ATOM 671 C CA . VAL A 1 87 ? -9.913 39.888 8.446 1.00 80.94 87 VAL A CA 1
ATOM 672 C C . VAL A 1 87 ? -11.218 40.371 9.092 1.00 80.94 87 VAL A C 1
ATOM 674 O O . VAL A 1 87 ? -11.359 40.308 10.315 1.00 80.94 87 VAL A O 1
ATOM 677 N N . GLU A 1 88 ? -12.173 40.854 8.299 1.00 79.75 88 GLU A N 1
ATOM 678 C CA . GLU A 1 88 ? -13.469 41.337 8.790 1.00 79.75 88 GLU A CA 1
ATOM 679 C C . GLU A 1 88 ? -14.396 40.180 9.208 1.00 79.75 88 GLU A C 1
ATOM 681 O O . GLU A 1 88 ? -15.123 40.296 10.196 1.00 79.75 88 GLU A O 1
ATOM 686 N N . LEU A 1 89 ? -14.319 39.035 8.519 1.00 67.88 89 LEU A N 1
ATOM 687 C CA . LEU A 1 89 ? -15.038 37.805 8.873 1.00 67.88 89 LEU A CA 1
ATOM 688 C C . LEU A 1 89 ? -14.375 37.035 10.033 1.00 67.88 89 LEU A C 1
ATOM 690 O O . LEU A 1 89 ? -15.089 36.446 10.843 1.00 67.88 89 LEU A O 1
ATOM 694 N N . ASP A 1 90 ? -13.046 37.098 10.172 1.00 64.62 90 ASP A N 1
ATOM 695 C CA . ASP A 1 90 ? -12.270 36.516 11.282 1.00 64.62 90 ASP A CA 1
ATOM 696 C C . ASP A 1 90 ? -12.216 37.436 12.522 1.00 64.62 90 ASP A C 1
ATOM 698 O O . ASP A 1 90 ? -11.334 37.291 13.370 1.00 64.62 90 ASP A O 1
ATOM 702 N N . SER A 1 91 ? -13.157 38.379 12.672 1.00 47.97 91 SER A N 1
ATOM 703 C CA . SER A 1 91 ? -13.325 39.193 13.886 1.00 47.97 91 SER A CA 1
ATOM 704 C C . SER A 1 91 ? -14.360 38.586 14.853 1.00 47.97 91 SER A C 1
ATOM 706 O O . SER A 1 91 ? -15.533 38.967 14.833 1.00 47.97 91 SER A O 1
ATOM 708 N N . PRO A 1 92 ? -13.970 37.685 15.779 1.00 45.69 92 PRO A N 1
ATOM 709 C CA . PRO A 1 92 ? -14.755 37.413 16.967 1.00 45.69 92 PRO A CA 1
ATOM 710 C C . PRO A 1 92 ? -14.460 38.487 18.019 1.00 45.69 92 PRO A C 1
ATOM 712 O O . PRO A 1 92 ? -13.320 38.716 18.436 1.00 45.69 92 PRO A O 1
ATOM 715 N N . CYS A 1 93 ? -15.516 39.139 18.497 1.00 32.88 93 CYS A N 1
ATOM 716 C CA . CYS A 1 93 ? -15.450 39.913 19.724 1.00 32.88 93 CYS A CA 1
ATOM 717 C C . CYS A 1 93 ? -15.045 38.980 20.887 1.00 32.88 93 CYS A C 1
ATOM 719 O O . CYS A 1 93 ? -15.804 38.105 21.290 1.00 32.88 93 CYS A O 1
ATOM 721 N N . SER A 1 94 ? -13.841 39.232 21.407 1.00 39.44 94 SER A N 1
ATOM 722 C CA . SER A 1 94 ? -13.343 38.956 22.761 1.00 39.44 94 SER A CA 1
ATOM 723 C C . SER A 1 94 ? -12.885 37.539 23.158 1.00 39.44 94 SER A C 1
ATOM 725 O O . SER A 1 94 ? -13.665 36.654 23.485 1.00 39.44 94 SER A O 1
ATOM 727 N N . ALA A 1 95 ? -11.561 37.496 23.375 1.00 38.84 95 ALA A N 1
ATOM 728 C CA . ALA A 1 95 ? -10.817 36.779 24.419 1.00 38.84 95 ALA A CA 1
ATOM 729 C C . ALA A 1 95 ? -10.433 35.307 24.167 1.00 38.84 95 ALA A C 1
ATOM 731 O O . ALA A 1 95 ? -11.102 34.387 24.617 1.00 38.84 95 ALA A O 1
ATOM 732 N N . LEU A 1 96 ? -9.232 35.087 23.616 1.00 32.25 96 LEU A N 1
ATOM 733 C CA . LEU A 1 96 ? -8.019 34.742 24.384 1.00 32.25 96 LEU A CA 1
ATOM 734 C C . LEU A 1 96 ? -6.804 34.592 23.443 1.00 32.25 96 LEU A C 1
ATOM 736 O O . LEU A 1 96 ? -6.924 34.301 22.260 1.00 32.25 96 LEU A O 1
ATOM 740 N N . GLN A 1 97 ? -5.633 34.902 23.990 1.00 39.34 97 GLN A N 1
ATOM 741 C CA . GLN A 1 97 ? -4.352 35.132 23.320 1.00 39.34 97 GLN A CA 1
ATOM 742 C C . GLN A 1 97 ? -3.654 33.891 22.728 1.00 39.34 97 GLN A C 1
ATOM 744 O O . GLN A 1 97 ? -3.674 32.827 23.337 1.00 39.34 97 GLN A O 1
ATOM 749 N N . HIS A 1 98 ? -2.849 34.173 21.683 1.00 32.12 98 HIS A N 1
ATOM 750 C CA . HIS A 1 98 ? -1.624 33.481 21.210 1.00 32.12 98 HIS A CA 1
ATOM 751 C C . HIS A 1 98 ? -1.812 32.110 20.520 1.00 32.12 98 HIS A C 1
ATOM 753 O O . HIS A 1 98 ? -2.503 31.253 21.034 1.00 32.12 98 HIS A O 1
ATOM 759 N N . GLN A 1 99 ? -1.189 31.757 19.386 1.00 32.78 99 GLN A N 1
ATOM 760 C CA . GLN A 1 99 ? -0.099 32.300 18.559 1.00 32.78 99 GLN A CA 1
ATOM 761 C C . GLN A 1 99 ? -0.156 31.617 17.166 1.00 32.78 99 GLN A C 1
ATOM 763 O O . GLN A 1 99 ? -0.763 30.563 17.016 1.00 32.78 99 GLN A O 1
ATOM 768 N N . GLY A 1 100 ? 0.477 32.227 16.157 1.00 33.47 100 GLY A N 1
ATOM 769 C CA . GLY A 1 100 ? 0.320 31.911 14.731 1.00 33.47 100 GLY A CA 1
ATOM 770 C C . GLY A 1 100 ? 0.641 30.481 14.270 1.00 33.47 100 GLY A C 1
ATOM 771 O O . GLY A 1 100 ? 1.621 29.857 14.681 1.00 33.47 100 GLY A O 1
ATOM 772 N N . ALA A 1 101 ? -0.167 30.013 13.314 1.00 33.38 101 ALA A N 1
ATOM 773 C CA . ALA A 1 101 ? 0.006 28.753 12.604 1.00 33.38 101 ALA A CA 1
ATOM 774 C C . ALA A 1 101 ? 1.169 28.834 11.600 1.00 33.38 101 ALA A C 1
ATOM 776 O O . ALA A 1 101 ? 1.014 29.013 10.394 1.00 33.38 101 ALA A O 1
ATOM 777 N N . SER A 1 102 ? 2.373 28.652 12.129 1.00 32.59 102 SER A N 1
ATOM 778 C CA . SER A 1 102 ? 3.424 27.957 11.395 1.00 32.59 102 SER A CA 1
ATOM 779 C C . SER A 1 102 ? 3.012 26.486 11.295 1.00 32.59 102 SER A C 1
ATOM 781 O O . SER A 1 102 ? 2.506 25.915 12.258 1.00 32.59 102 SER A O 1
ATOM 783 N N . ARG A 1 103 ? 3.157 25.902 10.100 1.00 40.16 103 ARG A N 1
ATOM 784 C CA . ARG A 1 103 ? 2.733 24.533 9.762 1.00 40.16 103 ARG A CA 1
ATOM 785 C C . ARG A 1 103 ? 3.150 23.574 10.877 1.00 40.16 103 ARG A C 1
ATOM 787 O O . ARG A 1 103 ? 4.343 23.360 11.095 1.00 40.16 103 ARG A O 1
ATOM 794 N N . THR A 1 104 ? 2.174 23.041 11.601 1.00 35.47 104 THR A N 1
ATOM 795 C CA . THR A 1 104 ? 2.442 22.221 12.773 1.00 35.47 104 THR A CA 1
ATOM 796 C C . THR A 1 104 ? 2.919 20.832 12.338 1.00 35.47 104 THR A C 1
ATOM 798 O O . THR A 1 104 ? 2.353 20.224 11.425 1.00 35.47 104 THR A O 1
ATOM 801 N N . PRO A 1 105 ? 3.990 20.301 12.948 1.00 36.03 105 PRO A N 1
ATOM 802 C CA . PRO A 1 105 ? 4.401 18.925 12.717 1.00 36.03 105 PRO A CA 1
ATOM 803 C C . PRO A 1 105 ? 3.314 17.969 13.229 1.00 36.03 105 PRO A C 1
ATOM 805 O O . PRO A 1 105 ? 2.598 18.290 14.177 1.00 36.03 105 PRO A O 1
ATOM 808 N N . LEU A 1 106 ? 3.231 16.774 12.631 1.00 41.66 106 LEU A N 1
ATOM 809 C CA . LEU A 1 106 ? 2.226 15.716 12.880 1.00 41.66 106 LEU A CA 1
ATOM 810 C C . LEU A 1 106 ? 1.972 15.370 14.367 1.00 41.66 106 LEU A C 1
ATOM 812 O O . LEU A 1 106 ? 0.973 14.738 14.695 1.00 41.66 106 LEU A O 1
ATOM 816 N N . THR A 1 107 ? 2.842 15.799 15.278 1.00 48.00 107 THR A N 1
ATOM 817 C CA . THR A 1 107 ? 2.664 15.720 16.731 1.00 48.00 107 THR A CA 1
ATOM 818 C C . THR A 1 107 ? 1.486 16.560 17.253 1.00 48.00 107 THR A C 1
ATOM 820 O O . THR A 1 107 ? 0.884 16.171 18.248 1.00 48.00 107 THR A O 1
ATOM 823 N N . ALA A 1 108 ? 1.125 17.673 16.599 1.00 41.41 108 ALA A N 1
ATOM 824 C CA . ALA A 1 108 ? -0.000 18.526 17.009 1.00 41.41 108 ALA A CA 1
ATOM 825 C C . ALA A 1 108 ? -1.366 17.911 16.656 1.00 41.41 108 ALA A C 1
ATOM 827 O O . ALA A 1 108 ? -2.286 17.956 17.469 1.00 41.41 108 ALA A O 1
ATOM 828 N N . LEU A 1 109 ? -1.463 17.216 15.515 1.00 45.09 109 LEU A N 1
ATOM 829 C CA . LEU A 1 109 ? -2.666 16.458 15.154 1.00 45.09 109 LEU A CA 1
ATOM 830 C C . LEU A 1 109 ? -2.940 15.315 16.134 1.00 45.09 109 LEU A C 1
ATOM 832 O O . LEU A 1 109 ? -4.092 14.988 16.356 1.00 45.09 109 LEU A O 1
ATOM 836 N N . ASN A 1 110 ? -1.929 14.737 16.790 1.00 47.84 110 ASN A N 1
ATOM 837 C CA . ASN A 1 110 ? -2.181 13.776 17.871 1.00 47.84 110 ASN A CA 1
ATOM 838 C C . ASN A 1 110 ? -2.899 14.413 19.076 1.00 47.84 110 ASN A C 1
ATOM 840 O O . ASN A 1 110 ? -3.615 13.706 19.779 1.00 47.84 110 ASN A O 1
ATOM 844 N N . SER A 1 111 ? -2.713 15.716 19.315 1.00 42.28 111 SER A N 1
ATOM 845 C CA . SER A 1 111 ? -3.426 16.455 20.362 1.00 42.28 111 SER A CA 1
ATOM 846 C C . SER A 1 111 ? -4.856 16.775 19.934 1.00 42.28 111 SER A C 1
ATOM 848 O O . SER A 1 111 ? -5.770 16.601 20.729 1.00 42.28 111 SER A O 1
ATOM 850 N N . GLU A 1 112 ? -5.062 17.173 18.676 1.00 43.53 112 GLU A N 1
ATOM 851 C CA . GLU A 1 112 ? -6.392 17.450 18.114 1.00 43.53 112 GLU A CA 1
ATOM 852 C C . GLU A 1 112 ? -7.210 16.177 17.865 1.00 43.53 112 GLU A C 1
ATOM 854 O O . GLU A 1 112 ? -8.418 16.189 18.053 1.00 43.53 112 GLU A O 1
ATOM 859 N N . ILE A 1 113 ? -6.575 15.045 17.541 1.00 50.31 113 ILE A N 1
ATOM 860 C CA . ILE A 1 113 ? -7.220 13.725 17.475 1.00 50.31 113 ILE A CA 1
ATOM 861 C C . ILE A 1 113 ? -7.721 13.316 18.861 1.00 50.31 113 ILE A C 1
ATOM 863 O O . ILE A 1 113 ? -8.802 12.744 18.941 1.00 50.31 113 ILE A O 1
ATOM 867 N N . SER A 1 114 ? -7.003 13.627 19.948 1.00 44.88 114 SER A N 1
ATOM 868 C CA . SER A 1 114 ? -7.526 13.425 21.310 1.00 44.88 114 SER A CA 1
ATOM 869 C C . SER A 1 114 ? -8.742 14.312 21.600 1.00 44.88 114 SER A C 1
ATOM 871 O O . SER A 1 114 ? -9.659 13.856 22.277 1.00 44.88 114 SER A O 1
ATOM 873 N N . SER A 1 115 ? -8.784 15.536 21.059 1.00 41.41 115 SER A N 1
ATOM 874 C CA . SER A 1 115 ? -9.936 16.445 21.161 1.00 41.41 115 SER A CA 1
ATOM 875 C C . SER A 1 115 ? -11.138 15.957 20.343 1.00 41.41 115 SER A C 1
ATOM 877 O O . SER A 1 115 ? -12.246 15.891 20.859 1.00 41.41 115 SER A O 1
ATOM 879 N N . ILE A 1 116 ? -10.913 15.551 19.089 1.00 48.44 116 ILE A N 1
ATOM 880 C CA . ILE A 1 116 ? -11.927 15.023 18.159 1.00 48.44 116 ILE A CA 1
ATOM 881 C C . ILE A 1 116 ? -12.437 13.653 18.641 1.00 48.44 116 ILE A C 1
ATOM 883 O O . ILE A 1 116 ? -13.612 13.335 18.495 1.00 48.44 116 ILE A O 1
ATOM 887 N N . SER A 1 117 ? -11.587 12.857 19.302 1.00 44.31 117 SER A N 1
ATOM 888 C CA . SER A 1 117 ? -11.978 11.594 19.952 1.00 44.31 117 SER A CA 1
ATOM 889 C C . SER A 1 117 ? -12.843 11.790 21.202 1.00 44.31 117 SER A C 1
ATOM 891 O O . SER A 1 117 ? -13.322 10.803 21.759 1.00 44.31 117 SER A O 1
ATOM 893 N N . MET A 1 118 ? -13.036 13.025 21.675 1.00 43.91 118 MET A N 1
ATOM 894 C CA . MET A 1 118 ? -13.916 13.313 22.808 1.00 43.91 118 MET A CA 1
ATOM 895 C C . MET A 1 118 ? -15.383 13.505 22.368 1.00 43.91 118 MET A C 1
ATOM 897 O O . MET A 1 118 ? -16.275 13.348 23.195 1.00 43.91 118 MET A O 1
ATOM 901 N N . GLU A 1 119 ? -15.643 13.707 21.068 1.00 46.00 119 GLU A N 1
ATOM 902 C CA . GLU A 1 119 ? -16.983 13.687 20.448 1.00 46.00 119 GLU A CA 1
ATOM 903 C C . GLU A 1 119 ? -17.309 12.323 19.803 1.00 46.00 119 GLU A C 1
ATOM 905 O O . GLU A 1 119 ? -17.935 12.231 18.747 1.00 46.00 119 GLU A O 1
ATOM 910 N N . VAL A 1 120 ? -16.882 11.216 20.422 1.00 48.19 120 VAL A N 1
ATOM 911 C CA . VAL A 1 120 ? -17.364 9.887 20.016 1.00 48.19 120 VAL A CA 1
ATOM 912 C C . VAL A 1 120 ? -18.854 9.819 20.332 1.00 48.19 120 VAL A C 1
ATOM 914 O O . VAL A 1 120 ? -19.233 9.715 21.495 1.00 48.19 120 VAL A O 1
ATOM 917 N N . VAL A 1 121 ? -19.652 9.892 19.265 1.00 45.91 121 VAL A N 1
ATOM 918 C CA . VAL A 1 121 ? -21.099 9.668 19.171 1.00 45.91 121 VAL A CA 1
ATOM 919 C C . VAL A 1 121 ? -21.630 8.862 20.363 1.00 45.91 121 VAL A C 1
ATOM 921 O O . VAL A 1 121 ? -21.475 7.639 20.441 1.00 45.91 121 VAL A O 1
ATOM 924 N N . LEU A 1 122 ? -22.238 9.575 21.313 1.00 37.84 122 LEU A N 1
ATOM 925 C CA . LEU A 1 122 ? -23.146 8.997 22.291 1.00 37.84 122 LEU A CA 1
ATOM 926 C C . LEU A 1 122 ? -24.463 8.736 21.559 1.00 37.84 122 LEU A C 1
ATOM 928 O O . LEU A 1 122 ? -25.363 9.568 21.589 1.00 37.84 122 LEU A O 1
ATOM 932 N N . ASP A 1 123 ? -24.559 7.601 20.871 1.00 39.41 123 ASP A N 1
ATOM 933 C CA . ASP A 1 123 ? -25.876 7.064 20.542 1.00 39.41 123 ASP A CA 1
ATOM 934 C C . ASP A 1 123 ? -26.450 6.490 21.846 1.00 39.41 123 ASP A C 1
ATOM 936 O O . ASP A 1 123 ? -26.011 5.445 22.341 1.00 39.41 123 ASP A O 1
ATOM 940 N N . GLU A 1 124 ? -27.376 7.243 22.439 1.00 43.69 124 GLU A N 1
ATOM 941 C CA . GLU A 1 124 ? -28.311 6.770 23.453 1.00 43.69 124 GLU A CA 1
ATOM 942 C C . GLU A 1 124 ? -29.250 5.751 22.804 1.00 43.69 124 GLU A C 1
ATOM 944 O O . GLU A 1 124 ? -30.292 6.135 22.300 1.00 43.69 124 GLU A O 1
ATOM 949 N N . ASP A 1 125 ? -28.905 4.465 22.800 1.00 39.78 125 ASP A N 1
ATOM 950 C CA . ASP A 1 125 ? -29.902 3.413 22.591 1.00 39.78 125 ASP A CA 1
ATOM 951 C C . ASP A 1 125 ? -29.491 2.107 23.299 1.00 39.78 125 ASP A C 1
ATOM 953 O O . ASP A 1 125 ? -28.447 1.510 23.024 1.00 39.78 125 ASP A O 1
ATOM 957 N N . ASP A 1 126 ? -30.399 1.679 24.180 1.00 36.47 126 ASP A N 1
ATOM 958 C CA . ASP A 1 126 ? -30.584 0.369 24.821 1.00 36.47 126 ASP A CA 1
ATOM 959 C C . ASP A 1 126 ? -29.876 0.067 26.168 1.00 36.47 126 ASP A C 1
ATOM 961 O O . ASP A 1 126 ? -28.675 -0.198 26.283 1.00 36.47 126 ASP A O 1
ATOM 965 N N . GLU A 1 127 ? -30.709 0.066 27.216 1.00 47.19 127 GLU A N 1
ATOM 966 C CA . GLU A 1 127 ? -30.478 -0.474 28.558 1.00 47.19 127 GLU A CA 1
ATOM 967 C C . GLU A 1 127 ? -30.270 -2.000 28.506 1.00 47.19 127 GLU A C 1
ATOM 969 O O . GLU A 1 127 ? -31.164 -2.741 28.105 1.00 47.19 127 GLU A O 1
ATOM 974 N N . GLY A 1 128 ? -29.125 -2.504 28.989 1.00 35.25 128 GLY A N 1
ATOM 975 C CA . GLY A 1 128 ? -28.926 -3.956 29.079 1.00 35.25 128 GLY A CA 1
ATOM 976 C C . GLY A 1 128 ? -27.532 -4.453 29.473 1.00 35.25 128 GLY A C 1
ATOM 977 O O . GLY A 1 128 ? -26.878 -5.129 28.695 1.00 35.25 128 GLY A O 1
ATOM 978 N N . SER A 1 129 ? -27.110 -4.191 30.714 1.00 36.50 129 SER A N 1
ATOM 979 C CA . SER A 1 129 ? -26.094 -4.926 31.507 1.00 36.50 129 SER A CA 1
ATOM 980 C C . SER A 1 129 ? -24.657 -5.179 30.972 1.00 36.50 129 SER A C 1
ATOM 982 O O . SER A 1 129 ? -24.413 -5.848 29.978 1.00 36.50 129 SER A O 1
ATOM 984 N N . LEU A 1 130 ? -23.708 -4.785 31.834 1.00 42.38 130 LEU A N 1
ATOM 985 C CA . LEU A 1 130 ? -22.341 -5.288 32.054 1.00 42.38 130 LEU A CA 1
ATOM 986 C C . LEU A 1 130 ? -21.270 -5.068 30.958 1.00 42.38 130 LEU A C 1
ATOM 988 O O . LEU A 1 130 ? -21.080 -5.867 30.048 1.00 42.38 130 LEU A O 1
ATOM 992 N N . SER A 1 131 ? -20.409 -4.077 31.239 1.00 48.09 131 SER A N 1
ATOM 993 C CA . SER A 1 131 ? -19.090 -3.800 30.626 1.00 48.09 131 SER A CA 1
ATOM 994 C C . SER A 1 131 ? -19.113 -3.050 29.292 1.00 48.09 131 SER A C 1
ATOM 996 O O . SER A 1 131 ? -18.661 -3.562 28.269 1.00 48.09 131 SER A O 1
ATOM 998 N N . GLN A 1 132 ? -19.574 -1.795 29.297 1.00 50.84 132 GLN A N 1
ATOM 999 C CA . GLN A 1 132 ? -19.315 -0.916 28.157 1.00 50.84 132 GLN A CA 1
ATOM 1000 C C . GLN A 1 132 ? -17.796 -0.747 27.951 1.00 50.84 132 GLN A C 1
ATOM 1002 O O . GLN A 1 132 ? -17.072 -0.534 28.929 1.00 50.84 132 GLN A O 1
ATOM 1007 N N . PRO A 1 133 ? -17.289 -0.831 26.707 1.00 55.22 133 PRO A N 1
ATOM 1008 C CA . PRO A 1 133 ? -15.910 -0.461 26.425 1.00 55.22 133 PRO A CA 1
ATOM 1009 C C . PRO A 1 133 ? -15.724 1.017 26.770 1.00 55.22 133 PRO A C 1
ATOM 1011 O O . PRO A 1 133 ? -16.514 1.859 26.338 1.00 55.22 133 PRO A O 1
ATOM 1014 N N . SER A 1 134 ? -14.709 1.340 27.573 1.00 64.50 134 SER A N 1
ATOM 1015 C CA . SER A 1 134 ? -14.469 2.729 27.957 1.00 64.50 134 SER A CA 1
ATOM 1016 C C . SER A 1 134 ? -14.127 3.552 26.712 1.00 64.50 134 SER A C 1
ATOM 1018 O O . SER A 1 134 ? -13.377 3.102 25.844 1.00 64.50 134 SER A O 1
ATOM 1020 N N . VAL A 1 135 ? -14.670 4.768 26.618 1.00 69.00 135 VAL A N 1
ATOM 1021 C CA . VAL A 1 135 ? -14.462 5.688 25.479 1.00 69.00 135 VAL A CA 1
ATOM 1022 C C . VAL A 1 135 ? -12.964 5.876 25.170 1.00 69.00 135 VAL A C 1
ATOM 1024 O O . VAL A 1 135 ? -12.570 5.904 24.005 1.00 69.00 135 VAL A O 1
ATOM 1027 N N . SER A 1 136 ? -12.112 5.856 26.205 1.00 79.00 136 SER A N 1
ATOM 1028 C CA . SER A 1 136 ? -10.642 5.894 26.091 1.00 79.00 136 SER A CA 1
ATOM 1029 C C . SER A 1 136 ? -10.066 4.784 25.206 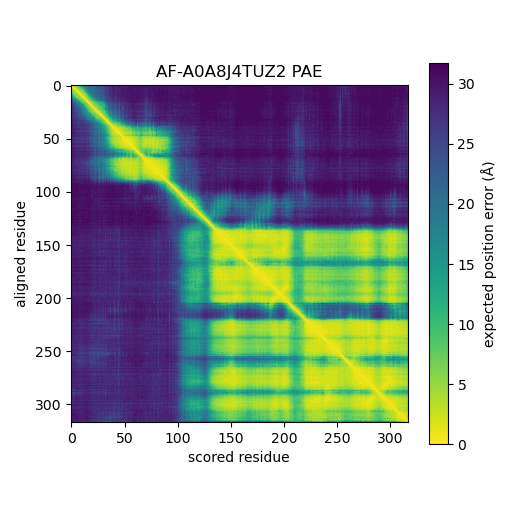1.00 79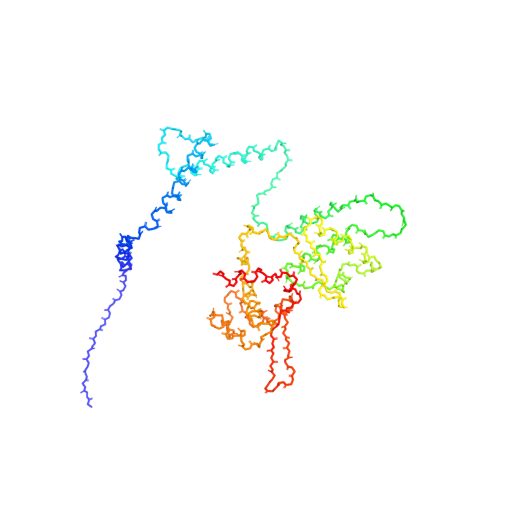.00 136 SER A C 1
ATOM 1031 O O . SER A 1 136 ? -9.192 5.039 24.386 1.00 79.00 136 SER A O 1
ATOM 1033 N N . GLN A 1 137 ? -10.566 3.548 25.312 1.00 81.62 137 GLN A N 1
ATOM 1034 C CA . GLN A 1 137 ? -10.012 2.417 24.560 1.00 81.62 137 GLN A CA 1
ATOM 1035 C C . GLN A 1 137 ? -10.291 2.523 23.065 1.00 81.62 137 GLN A C 1
ATOM 1037 O O . GLN A 1 137 ? -9.439 2.168 22.253 1.00 81.62 137 GLN A O 1
ATOM 1042 N N . VAL A 1 138 ? -11.479 3.005 22.695 1.00 86.56 138 VAL A N 1
ATOM 1043 C CA . VAL A 1 138 ? -11.838 3.231 21.289 1.00 86.56 138 VAL A CA 1
ATOM 1044 C C . VAL A 1 138 ? -10.912 4.293 20.695 1.00 86.56 138 VAL A C 1
ATOM 1046 O O . VAL A 1 138 ? -10.304 4.041 19.656 1.00 86.56 138 VAL A O 1
ATOM 1049 N N . ALA A 1 139 ? -10.725 5.417 21.393 1.00 87.06 139 ALA A N 1
ATOM 1050 C CA . ALA A 1 139 ? -9.824 6.491 20.978 1.00 87.06 139 ALA A CA 1
ATOM 1051 C C . ALA A 1 139 ? -8.370 6.008 20.816 1.00 87.06 139 ALA A C 1
ATOM 1053 O O . ALA A 1 139 ? -7.737 6.256 19.789 1.00 87.06 139 ALA A O 1
ATOM 1054 N N . GLU A 1 140 ? -7.852 5.239 21.778 1.00 89.50 140 GLU A N 1
ATOM 1055 C CA . GLU A 1 140 ? -6.499 4.676 21.706 1.00 89.50 140 GLU A CA 1
ATOM 1056 C C . GLU A 1 140 ? -6.329 3.710 20.522 1.00 89.50 140 GLU A C 1
ATOM 1058 O O . GLU A 1 140 ? -5.289 3.717 19.856 1.00 89.50 140 GLU A O 1
ATOM 1063 N N . VAL A 1 141 ? -7.341 2.884 20.216 1.00 91.88 141 VAL A N 1
ATOM 1064 C CA . VAL A 1 141 ? -7.299 1.987 19.049 1.00 91.88 141 VAL A CA 1
ATOM 1065 C C . VAL A 1 141 ? -7.348 2.786 17.744 1.00 91.88 141 VAL A C 1
ATOM 1067 O O . VAL A 1 141 ? -6.580 2.478 16.829 1.00 91.88 141 VAL A O 1
ATOM 1070 N N . VAL A 1 142 ? -8.191 3.820 17.656 1.00 92.00 142 VAL A N 1
ATOM 1071 C CA . VAL A 1 142 ? -8.253 4.725 16.495 1.00 92.00 142 VAL A CA 1
ATOM 1072 C C . VAL A 1 142 ? -6.894 5.386 16.270 1.00 92.00 142 VAL A C 1
ATOM 1074 O O . VAL A 1 142 ? -6.330 5.284 15.178 1.00 92.00 142 VAL A O 1
ATOM 1077 N N . GLN A 1 143 ? -6.309 5.977 17.314 1.00 91.25 143 GLN A N 1
ATOM 1078 C CA . GLN A 1 143 ? -4.997 6.616 17.243 1.00 91.25 143 GLN A CA 1
ATOM 1079 C C . GLN A 1 143 ? -3.906 5.620 16.824 1.00 91.25 143 GLN A C 1
ATOM 1081 O O . GLN A 1 143 ? -3.094 5.908 15.941 1.00 91.25 143 GLN A O 1
ATOM 1086 N N . PHE A 1 144 ? -3.901 4.419 17.409 1.00 92.31 144 PHE A N 1
ATOM 1087 C CA . PHE A 1 144 ? -2.969 3.358 17.038 1.00 92.31 144 PHE A CA 1
ATOM 1088 C C . PHE A 1 144 ? -3.073 2.996 15.549 1.00 92.31 144 PHE A C 1
ATOM 1090 O O . PHE A 1 144 ? -2.048 2.855 14.875 1.00 92.31 144 PHE A O 1
ATOM 1097 N N . ILE A 1 145 ? -4.294 2.857 15.027 1.00 93.50 145 ILE A N 1
ATOM 1098 C CA . ILE A 1 145 ? -4.544 2.532 13.619 1.00 93.50 145 ILE A CA 1
ATOM 1099 C C . ILE A 1 145 ? -4.067 3.663 12.702 1.00 93.50 145 ILE A C 1
ATOM 1101 O O . ILE A 1 145 ? -3.361 3.381 11.733 1.00 93.50 145 ILE A O 1
ATOM 1105 N N . LEU A 1 146 ? -4.360 4.925 13.027 1.00 91.00 146 LEU A N 1
ATOM 1106 C CA . LEU A 1 146 ? -3.910 6.082 12.245 1.00 91.00 146 LEU A CA 1
ATOM 1107 C C . LEU A 1 146 ? -2.378 6.157 12.165 1.00 91.00 146 LEU A C 1
ATOM 1109 O O . LEU A 1 146 ? -1.816 6.324 11.082 1.00 91.00 146 LEU A O 1
ATOM 1113 N N . ILE A 1 147 ? -1.679 5.934 13.283 1.00 90.25 147 ILE A N 1
ATOM 1114 C CA . ILE A 1 147 ? -0.206 5.900 13.318 1.00 90.25 147 ILE A CA 1
ATOM 1115 C C . ILE A 1 147 ? 0.347 4.766 12.439 1.00 90.25 147 ILE A C 1
ATOM 1117 O O . ILE A 1 147 ? 1.378 4.922 11.775 1.00 90.25 147 ILE A O 1
ATOM 1121 N N . LYS A 1 148 ? -0.311 3.600 12.433 1.00 90.31 148 LYS A N 1
ATOM 1122 C CA . LYS A 1 148 ? 0.086 2.471 11.579 1.00 90.31 148 LYS A CA 1
ATOM 1123 C C . LYS A 1 148 ? -0.156 2.768 10.100 1.00 90.31 148 LYS A C 1
ATOM 1125 O O . LYS A 1 148 ? 0.716 2.439 9.287 1.00 90.31 148 LYS A O 1
ATOM 1130 N N . ASP A 1 149 ? -1.270 3.415 9.757 1.00 89.19 149 ASP A N 1
ATOM 1131 C CA . ASP A 1 149 ? -1.588 3.746 8.367 1.00 89.19 149 ASP A CA 1
ATOM 1132 C C . ASP A 1 149 ? -0.678 4.833 7.783 1.00 89.19 149 ASP A C 1
ATOM 1134 O O . ASP A 1 149 ? -0.278 4.712 6.627 1.00 89.19 149 ASP A O 1
ATOM 1138 N N . GLN A 1 150 ? -0.223 5.806 8.583 1.00 85.75 150 GLN A N 1
ATOM 1139 C CA . GLN A 1 150 ? 0.778 6.793 8.140 1.00 85.75 150 GLN A CA 1
ATOM 1140 C C . GLN A 1 150 ? 2.050 6.134 7.582 1.00 85.75 150 GLN A C 1
ATOM 1142 O O . GLN A 1 150 ? 2.651 6.620 6.628 1.00 85.75 150 GLN A O 1
ATOM 1147 N N . LYS A 1 151 ? 2.460 4.996 8.157 1.00 84.94 151 LYS A N 1
ATOM 1148 C CA . LYS A 1 151 ? 3.616 4.208 7.688 1.00 84.94 151 LYS A CA 1
ATOM 1149 C C . LYS A 1 151 ? 3.240 3.139 6.656 1.00 84.94 151 LYS A C 1
ATOM 1151 O O . LYS A 1 151 ? 4.089 2.329 6.275 1.00 84.94 151 LYS A O 1
ATOM 1156 N N . LYS A 1 152 ? 1.968 3.098 6.254 1.00 88.19 152 LYS A N 1
ATOM 1157 C CA . LYS A 1 152 ? 1.349 2.087 5.393 1.00 88.19 152 LYS A CA 1
ATOM 1158 C C . LYS A 1 152 ? 1.587 0.650 5.878 1.00 88.19 152 LYS A C 1
ATOM 1160 O O . LYS A 1 152 ? 1.645 -0.289 5.087 1.00 88.19 152 LYS A O 1
ATOM 1165 N N . ILE A 1 153 ? 1.683 0.450 7.194 1.00 89.44 153 ILE A N 1
ATOM 1166 C CA . ILE A 1 153 ? 1.898 -0.874 7.786 1.00 89.44 153 ILE A CA 1
ATOM 1167 C C . ILE A 1 153 ? 0.547 -1.571 7.999 1.00 89.44 153 ILE A C 1
ATOM 1169 O O . ILE A 1 153 ? -0.322 -0.989 8.648 1.00 89.44 153 ILE A O 1
ATOM 1173 N N . PRO A 1 154 ? 0.368 -2.819 7.525 1.00 92.00 154 PRO A N 1
ATOM 1174 C CA . PRO A 1 154 ? -0.835 -3.590 7.807 1.00 92.00 154 PRO A CA 1
ATOM 1175 C C . PRO A 1 154 ? -1.034 -3.789 9.311 1.00 92.00 154 PRO A C 1
ATOM 1177 O O . PRO A 1 154 ? -0.098 -4.123 10.045 1.00 92.00 154 PRO A O 1
ATOM 1180 N N . ILE A 1 155 ? -2.265 -3.614 9.771 1.00 94.62 155 ILE A N 1
ATOM 1181 C CA . ILE A 1 155 ? -2.629 -3.675 11.183 1.00 94.62 155 ILE A CA 1
ATOM 1182 C C . ILE A 1 155 ? -3.043 -5.108 11.523 1.00 94.62 155 ILE A C 1
ATOM 1184 O O . ILE A 1 155 ? -3.947 -5.654 10.902 1.00 94.62 155 ILE A O 1
ATOM 1188 N N . ARG A 1 156 ? -2.409 -5.742 12.514 1.00 93.06 156 ARG A N 1
ATOM 1189 C CA . ARG A 1 156 ? -2.772 -7.101 12.961 1.00 93.06 156 ARG A CA 1
ATOM 1190 C C . ARG A 1 156 ? -3.651 -7.047 14.203 1.00 93.06 156 ARG A C 1
ATOM 1192 O O . ARG A 1 156 ? -3.357 -6.292 15.130 1.00 93.06 156 ARG A O 1
ATOM 1199 N N . ARG A 1 157 ? -4.653 -7.931 14.295 1.00 91.62 157 ARG A N 1
ATOM 1200 C CA . ARG A 1 157 ? -5.458 -8.101 15.524 1.00 91.62 157 ARG A CA 1
ATOM 1201 C C . ARG A 1 157 ? -4.588 -8.328 16.761 1.00 91.62 157 ARG A C 1
ATOM 1203 O O . ARG A 1 157 ? -4.851 -7.741 17.806 1.00 91.62 157 ARG A O 1
ATOM 1210 N N . THR A 1 158 ? -3.552 -9.158 16.644 1.00 91.00 158 THR A N 1
ATOM 1211 C CA . THR A 1 158 ? -2.611 -9.442 17.739 1.00 91.00 158 THR A CA 1
ATOM 1212 C C . THR A 1 158 ? -1.925 -8.183 18.252 1.00 91.00 158 THR A C 1
ATOM 1214 O O . THR A 1 158 ? -1.707 -8.058 19.453 1.00 91.00 158 THR A O 1
ATOM 1217 N N . ASP A 1 159 ? -1.625 -7.237 17.362 1.00 91.81 159 ASP A N 1
ATOM 1218 C CA . ASP A 1 159 ? -0.930 -6.007 17.717 1.00 91.81 159 ASP A CA 1
ATOM 1219 C C . ASP A 1 159 ? -1.872 -5.038 18.432 1.00 91.81 159 ASP A C 1
ATOM 1221 O O . ASP A 1 159 ? -1.479 -4.487 19.456 1.00 91.81 159 ASP A O 1
ATOM 1225 N N . ILE A 1 160 ? -3.116 -4.892 17.961 1.00 91.00 160 ILE A N 1
ATOM 1226 C CA . ILE A 1 160 ? -4.147 -4.092 18.649 1.00 91.00 160 ILE A CA 1
ATOM 1227 C C . ILE A 1 160 ? -4.373 -4.646 20.061 1.00 91.00 160 ILE A C 1
ATOM 1229 O O . ILE A 1 160 ? -4.346 -3.910 21.048 1.00 91.00 160 ILE A O 1
ATOM 1233 N N . VAL A 1 161 ? -4.538 -5.969 20.170 1.00 90.25 161 VAL A N 1
ATOM 1234 C CA . VAL A 1 161 ? -4.783 -6.627 21.456 1.00 90.25 161 VAL A CA 1
ATOM 1235 C C . VAL A 1 161 ? -3.597 -6.470 22.401 1.00 90.25 161 VAL A C 1
ATOM 1237 O O . VAL A 1 161 ? -3.789 -6.195 23.577 1.00 90.25 161 VAL A O 1
ATOM 1240 N N . LYS A 1 162 ? -2.369 -6.632 21.909 1.00 89.50 162 LYS A N 1
ATOM 1241 C CA . LYS A 1 162 ? -1.168 -6.563 22.745 1.00 89.50 162 LYS A CA 1
ATOM 1242 C C . LYS A 1 162 ? -0.866 -5.146 23.233 1.00 89.50 162 LYS A C 1
ATOM 1244 O O . LYS A 1 162 ? -0.466 -4.989 24.383 1.00 89.50 162 LYS A O 1
ATOM 1249 N N . HIS A 1 163 ? -0.996 -4.144 22.367 1.00 84.69 163 HIS A N 1
ATOM 1250 C CA . HIS A 1 163 ? -0.516 -2.793 22.671 1.00 84.69 163 HIS A CA 1
ATOM 1251 C C . HIS A 1 163 ? -1.589 -1.907 23.305 1.00 84.69 163 HIS A C 1
ATOM 1253 O O . HIS A 1 163 ? -1.234 -1.075 24.135 1.00 84.69 163 HIS A O 1
ATOM 1259 N N . VAL A 1 164 ? -2.866 -2.114 22.965 1.00 82.56 164 VAL A N 1
ATOM 1260 C CA . VAL A 1 164 ? -3.962 -1.236 23.404 1.00 82.56 164 VAL A CA 1
ATOM 1261 C C . VAL A 1 164 ? -4.912 -1.964 24.355 1.00 82.56 164 VAL A C 1
ATOM 1263 O O . VAL A 1 164 ? -4.997 -1.621 25.527 1.00 82.56 164 VAL A O 1
ATOM 1266 N N . ILE A 1 165 ? -5.567 -3.035 23.892 1.00 80.75 165 ILE A N 1
ATOM 1267 C CA . ILE A 1 165 ? -6.673 -3.666 24.641 1.00 80.75 165 ILE A CA 1
ATOM 1268 C C . ILE A 1 165 ? -6.183 -4.452 25.869 1.00 80.75 165 ILE A C 1
ATOM 1270 O O . ILE A 1 165 ? -6.870 -4.498 26.883 1.00 80.75 165 ILE A O 1
ATOM 1274 N N . LYS A 1 166 ? -4.999 -5.071 25.792 1.00 83.81 166 LYS A N 1
ATOM 1275 C CA . LYS A 1 166 ? -4.319 -5.823 26.861 1.00 83.81 166 LYS A CA 1
ATOM 1276 C C . LYS A 1 166 ? -5.220 -6.870 27.534 1.00 83.81 166 LYS A C 1
ATOM 1278 O O . LYS A 1 166 ? -5.324 -7.993 27.030 1.00 83.81 166 LYS A O 1
ATOM 1283 N N . GLU A 1 167 ? -5.839 -6.504 28.652 1.00 78.88 167 GLU A N 1
ATOM 1284 C CA . GLU A 1 167 ? -6.658 -7.353 29.525 1.00 78.88 167 GLU A CA 1
ATOM 1285 C C . GLU A 1 167 ? -8.130 -7.407 29.085 1.00 78.88 167 GLU A C 1
ATOM 1287 O O . GLU A 1 167 ? -8.814 -8.401 29.315 1.00 78.88 167 GLU A O 1
ATOM 1292 N N . TYR A 1 168 ? -8.607 -6.417 28.326 1.00 76.56 168 TYR A N 1
ATOM 1293 C CA . TYR A 1 168 ? -10.010 -6.287 27.909 1.00 76.56 168 TYR A CA 1
ATOM 1294 C C . TYR A 1 168 ? -10.350 -7.102 26.651 1.00 76.56 168 TYR A C 1
ATOM 1296 O O . TYR A 1 168 ? -11.145 -6.695 25.804 1.00 76.56 168 TYR A O 1
ATOM 1304 N N . ARG A 1 169 ? -9.736 -8.281 26.490 1.00 78.50 169 ARG A N 1
ATOM 1305 C CA . ARG A 1 169 ? -9.834 -9.090 25.257 1.00 78.50 169 ARG A CA 1
ATOM 1306 C C . ARG A 1 169 ? -11.259 -9.525 24.922 1.00 78.50 169 ARG A C 1
ATOM 1308 O O . ARG A 1 169 ? -11.567 -9.695 23.743 1.00 78.50 169 ARG A O 1
ATOM 1315 N N . LEU A 1 170 ? -12.097 -9.702 25.943 1.00 81.19 170 LEU A N 1
ATOM 1316 C CA . LEU A 1 170 ? -13.499 -10.095 25.794 1.00 81.19 170 LEU A CA 1
ATOM 1317 C C . LEU A 1 170 ? -14.331 -9.004 25.100 1.00 81.19 170 LEU A C 1
ATOM 1319 O O . LEU A 1 170 ? -15.235 -9.333 24.343 1.00 81.19 170 LEU A O 1
ATOM 1323 N N . LEU A 1 171 ? -13.951 -7.731 25.256 1.00 84.38 171 LEU A N 1
ATOM 1324 C CA . LEU A 1 171 ? -14.634 -6.576 24.659 1.00 84.38 171 LEU A CA 1
ATOM 1325 C C . LEU A 1 171 ? -14.111 -6.217 23.263 1.00 84.38 171 LEU A C 1
ATOM 1327 O O . LEU A 1 171 ? -14.551 -5.237 22.667 1.00 84.38 171 LEU A O 1
ATOM 1331 N N . TYR A 1 172 ? -13.170 -6.995 22.710 1.00 87.50 172 TYR A N 1
ATOM 1332 C CA . TYR A 1 172 ? -12.535 -6.679 21.428 1.00 87.50 172 TYR A CA 1
ATOM 1333 C C . TYR A 1 172 ? -13.555 -6.420 20.316 1.00 87.50 172 TYR A C 1
ATOM 1335 O O . TYR A 1 172 ? -13.376 -5.500 19.526 1.00 87.50 172 TYR A O 1
ATOM 1343 N N . GLN A 1 173 ? -14.597 -7.250 20.222 1.00 89.00 173 GLN A N 1
ATOM 1344 C CA . GLN A 1 173 ? -15.574 -7.127 19.139 1.00 89.00 173 GLN A CA 1
ATOM 1345 C C . GLN A 1 173 ? -16.344 -5.812 19.234 1.00 89.00 173 GLN A C 1
ATOM 1347 O O . GLN A 1 173 ? -16.543 -5.160 18.215 1.00 89.00 173 GLN A O 1
ATOM 1352 N N . ASP A 1 174 ? -16.723 -5.391 20.437 1.00 87.62 174 ASP A N 1
ATOM 1353 C CA . ASP A 1 174 ? -17.507 -4.171 20.623 1.00 87.62 174 ASP A CA 1
ATOM 1354 C C . ASP A 1 174 ? -16.647 -2.915 20.485 1.00 87.62 174 ASP A C 1
ATOM 1356 O O . ASP A 1 174 ? -17.085 -1.945 19.869 1.00 87.62 174 ASP A O 1
ATOM 1360 N N . ILE A 1 175 ? -15.386 -2.968 20.934 1.00 88.56 175 ILE A N 1
ATOM 1361 C CA . ILE A 1 175 ? -14.395 -1.918 20.661 1.00 88.56 175 ILE A CA 1
ATOM 1362 C C . ILE A 1 175 ? -14.208 -1.763 19.151 1.00 88.56 175 ILE A C 1
ATOM 1364 O O . ILE A 1 175 ? -14.339 -0.660 18.633 1.00 88.56 175 ILE A O 1
ATOM 1368 N N . MET A 1 176 ? -13.951 -2.856 18.424 1.00 91.56 176 MET A N 1
ATOM 1369 C CA . MET A 1 176 ? -13.729 -2.781 16.977 1.00 91.56 176 MET A CA 1
ATOM 1370 C C . MET A 1 176 ? -14.964 -2.300 16.214 1.00 91.56 176 MET A C 1
ATOM 1372 O O . MET A 1 176 ? -14.808 -1.516 15.288 1.00 91.56 176 MET A O 1
ATOM 1376 N N . LYS A 1 177 ? -16.182 -2.693 16.617 1.00 91.12 177 LYS A N 1
ATOM 1377 C CA . LYS A 1 177 ? -17.415 -2.154 16.017 1.00 91.12 177 LYS A CA 1
ATOM 1378 C C . LYS A 1 177 ? -17.496 -0.635 16.162 1.00 91.12 177 LYS A C 1
ATOM 1380 O O . LYS A 1 177 ? -17.871 0.041 15.210 1.00 91.12 177 LYS A O 1
ATOM 1385 N N . ARG A 1 178 ? -17.159 -0.097 17.341 1.00 90.19 178 ARG A N 1
ATOM 1386 C CA . ARG A 1 178 ? -17.137 1.356 17.571 1.00 90.19 178 ARG A CA 1
ATOM 1387 C C . ARG A 1 178 ? -16.041 2.028 16.746 1.00 90.19 178 ARG A C 1
ATOM 1389 O O . ARG A 1 178 ? -16.330 3.007 16.080 1.00 90.19 178 ARG A O 1
ATOM 1396 N N . VAL A 1 179 ? -14.837 1.457 16.709 1.00 92.00 179 VAL A N 1
ATOM 1397 C CA . VAL A 1 179 ? -13.714 1.945 15.886 1.00 92.00 179 VAL A CA 1
ATOM 1398 C C . VAL A 1 179 ? -14.079 1.998 14.399 1.00 92.00 179 VAL A C 1
ATOM 1400 O O . VAL A 1 179 ? -13.814 3.004 13.747 1.00 92.00 179 VAL A O 1
ATOM 1403 N N . ASP A 1 180 ? -14.705 0.944 13.867 1.00 91.88 180 ASP A N 1
ATOM 1404 C CA . ASP A 1 180 ? -15.148 0.891 12.470 1.00 91.88 180 ASP A CA 1
ATOM 1405 C C . ASP A 1 180 ? -16.158 2.012 12.175 1.00 91.88 180 ASP A C 1
ATOM 1407 O O . ASP A 1 180 ? -16.003 2.725 11.184 1.00 91.88 180 ASP A O 1
ATOM 1411 N N . ARG A 1 181 ? -17.137 2.232 13.070 1.00 90.25 181 ARG A N 1
ATOM 1412 C CA . ARG A 1 181 ? -18.093 3.348 12.960 1.00 90.25 181 ARG A CA 1
ATOM 1413 C C . ARG A 1 181 ? -17.402 4.704 13.027 1.00 90.25 181 ARG A C 1
ATOM 1415 O O . ARG A 1 181 ? -17.694 5.560 12.205 1.00 90.25 181 ARG A O 1
ATOM 1422 N N . THR A 1 182 ? -16.467 4.895 13.957 1.00 90.19 182 THR A N 1
ATOM 1423 C CA . THR A 1 182 ? -15.717 6.150 14.091 1.00 90.19 182 THR A CA 1
ATOM 1424 C C . THR A 1 182 ? -14.933 6.462 12.819 1.00 90.19 182 THR A C 1
ATOM 1426 O O . THR A 1 182 ? -14.972 7.595 12.347 1.00 90.19 182 THR A O 1
ATOM 1429 N N . PHE A 1 183 ? -14.260 5.477 12.215 1.00 91.38 183 PHE A N 1
ATOM 1430 C CA . PHE A 1 183 ? -13.570 5.695 10.943 1.00 91.38 183 PHE A CA 1
ATOM 1431 C C . PHE A 1 183 ? -14.527 6.077 9.817 1.00 91.38 183 PHE A C 1
ATOM 1433 O O . PHE A 1 183 ? -14.226 7.017 9.082 1.00 91.38 183 PHE A O 1
ATOM 1440 N N . GLU A 1 184 ? -15.672 5.405 9.706 1.00 89.31 184 GLU A N 1
ATOM 1441 C CA . GLU A 1 184 ? -16.637 5.688 8.642 1.00 89.31 184 GLU A CA 1
ATOM 1442 C C . GLU A 1 184 ? -17.328 7.048 8.831 1.00 89.31 184 GLU A C 1
ATOM 1444 O O . GLU A 1 184 ? -17.433 7.808 7.873 1.00 89.31 184 GLU A O 1
ATOM 1449 N N . GLN A 1 185 ? -17.755 7.379 10.053 1.00 86.38 185 GLN A N 1
ATOM 1450 C CA . GLN A 1 185 ? -18.560 8.570 10.347 1.00 86.38 185 GLN A CA 1
ATOM 1451 C C . GLN A 1 185 ? -17.728 9.844 10.528 1.00 86.38 185 GLN A C 1
ATOM 1453 O O . GLN A 1 185 ? -18.126 10.897 10.041 1.00 86.38 185 GLN A O 1
ATOM 1458 N N . VAL A 1 186 ? -16.587 9.765 11.222 1.00 86.19 186 VAL A N 1
ATOM 1459 C CA . VAL A 1 186 ? -15.774 10.948 11.567 1.00 86.19 186 VAL A CA 1
ATOM 1460 C C . VAL A 1 186 ? -14.694 11.202 10.520 1.00 86.19 186 VAL A C 1
ATOM 1462 O O . VAL A 1 186 ? -14.443 12.343 10.146 1.00 86.19 186 VAL A O 1
ATOM 1465 N N . PHE A 1 187 ? -14.045 10.139 10.033 1.00 83.94 187 PHE A N 1
ATOM 1466 C CA . PHE A 1 187 ? -12.883 10.261 9.146 1.00 83.94 187 PHE A CA 1
ATOM 1467 C C . PHE A 1 187 ? -13.201 9.998 7.666 1.00 83.94 187 PHE A C 1
ATOM 1469 O O . PHE A 1 187 ? -12.354 10.268 6.817 1.00 83.94 187 PHE A O 1
ATOM 1476 N N . GLY A 1 188 ? -14.374 9.443 7.334 1.00 85.81 188 GLY A N 1
ATOM 1477 C CA . GLY A 1 188 ? -14.699 9.010 5.966 1.00 85.81 188 GLY A CA 1
ATOM 1478 C C . GLY A 1 188 ? -13.833 7.841 5.465 1.00 85.81 188 GLY A C 1
ATOM 1479 O O . GLY A 1 188 ? -13.680 7.624 4.260 1.00 85.81 188 GLY A O 1
ATOM 1480 N N . LEU A 1 189 ? -13.232 7.084 6.384 1.00 89.75 189 LEU A N 1
ATOM 1481 C CA . LEU A 1 189 ? -12.323 5.977 6.100 1.00 89.75 189 LEU A CA 1
ATOM 1482 C C . LEU A 1 189 ? -12.975 4.643 6.457 1.00 89.75 189 LEU A C 1
ATOM 1484 O O . LEU A 1 189 ? -13.847 4.558 7.312 1.00 89.75 189 LEU A O 1
ATOM 1488 N N . LYS A 1 190 ? -12.509 3.560 5.837 1.00 90.56 190 LYS A N 1
ATOM 1489 C CA . LYS A 1 190 ? -12.974 2.209 6.148 1.00 90.56 190 LYS A CA 1
ATOM 1490 C C . LYS A 1 190 ? -11.829 1.291 6.506 1.00 90.56 190 LYS A C 1
ATOM 1492 O O . LYS A 1 190 ? -10.875 1.141 5.737 1.00 90.56 190 LYS A O 1
ATOM 1497 N N . LEU A 1 191 ? -11.976 0.614 7.638 1.00 91.94 191 LEU A N 1
ATOM 1498 C CA . LEU A 1 191 ? -11.093 -0.468 8.034 1.00 91.94 191 LEU A CA 1
ATOM 1499 C C . LEU A 1 191 ? -11.488 -1.753 7.288 1.00 91.94 191 LEU A C 1
ATOM 1501 O O . LEU A 1 191 ? -12.578 -2.295 7.458 1.00 91.94 191 LEU A O 1
ATOM 1505 N N . VAL A 1 192 ? -10.598 -2.246 6.428 1.00 91.44 192 VAL A N 1
ATOM 1506 C CA . VAL A 1 192 ? -10.844 -3.405 5.558 1.00 91.44 192 VAL A CA 1
ATOM 1507 C C . VAL A 1 192 ? -9.930 -4.557 5.951 1.00 91.44 192 VAL A C 1
ATOM 1509 O O . VAL A 1 192 ? -8.727 -4.380 6.132 1.00 91.44 192 VAL A O 1
ATOM 1512 N N . LYS A 1 193 ? -10.497 -5.765 6.053 1.00 92.75 193 LYS A N 1
ATOM 1513 C CA . LYS A 1 193 ? -9.746 -7.009 6.275 1.00 92.75 193 LYS A CA 1
ATOM 1514 C C . LYS A 1 193 ? -9.177 -7.513 4.950 1.00 92.75 193 LYS A C 1
ATOM 1516 O O . LYS A 1 193 ? -9.930 -8.012 4.123 1.00 92.75 193 LYS A O 1
ATOM 1521 N N . ILE A 1 194 ? -7.859 -7.433 4.786 1.00 92.12 194 ILE A N 1
ATOM 1522 C CA . ILE A 1 194 ? -7.155 -7.965 3.605 1.00 92.12 194 ILE A CA 1
ATOM 1523 C C . ILE A 1 194 ? -6.733 -9.425 3.765 1.00 92.12 194 ILE A C 1
ATOM 1525 O O . ILE A 1 194 ? -6.530 -10.123 2.780 1.00 92.12 194 ILE A O 1
ATOM 1529 N N . ASP A 1 195 ? -6.612 -9.900 5.005 1.00 89.06 195 ASP A N 1
ATOM 1530 C CA . ASP A 1 195 ? -6.371 -11.310 5.300 1.00 89.06 195 ASP A CA 1
ATOM 1531 C C . ASP A 1 195 ? -7.275 -11.739 6.462 1.00 89.06 195 ASP A C 1
ATOM 1533 O O . ASP A 1 195 ? -6.958 -11.479 7.633 1.00 89.06 195 ASP A O 1
ATOM 1537 N N . PRO A 1 196 ? -8.420 -12.377 6.162 1.00 88.00 196 PRO A N 1
ATOM 1538 C CA . PRO A 1 196 ? -9.346 -12.847 7.182 1.00 88.00 196 PRO A CA 1
ATOM 1539 C C . PRO A 1 196 ? -8.742 -13.908 8.107 1.00 88.00 196 PRO A C 1
ATOM 1541 O O . PRO A 1 196 ? -9.108 -13.946 9.280 1.00 88.00 196 PRO A O 1
ATOM 1544 N N . LYS A 1 197 ? -7.817 -14.742 7.606 1.00 89.50 197 LYS A N 1
ATOM 1545 C CA . LYS A 1 197 ? -7.227 -15.863 8.358 1.00 89.50 197 LYS A CA 1
ATOM 1546 C C . LYS A 1 197 ? -6.254 -15.362 9.415 1.00 89.50 197 LYS A C 1
ATOM 1548 O O . LYS A 1 197 ? -6.283 -15.814 10.553 1.00 89.50 197 LYS A O 1
ATOM 1553 N N . ASN A 1 198 ? -5.415 -14.399 9.039 1.00 88.44 198 ASN A N 1
ATOM 1554 C CA . ASN A 1 198 ? -4.425 -13.810 9.939 1.00 88.44 198 ASN A CA 1
ATOM 1555 C C . ASN A 1 198 ? -4.927 -12.539 10.644 1.00 88.44 198 ASN A C 1
ATOM 1557 O O . ASN A 1 198 ? -4.167 -11.907 11.382 1.00 88.44 198 ASN A O 1
ATOM 1561 N N . HIS A 1 199 ? -6.191 -12.158 10.421 1.00 91.25 199 HIS A N 1
ATOM 1562 C CA . HIS A 1 199 ? -6.813 -10.940 10.939 1.00 91.25 199 HIS A CA 1
ATOM 1563 C C . HIS A 1 199 ? -5.954 -9.689 10.692 1.00 91.25 199 HIS A C 1
ATOM 1565 O O . HIS A 1 199 ? -5.575 -8.979 11.634 1.00 91.25 199 HIS A O 1
ATOM 1571 N N . ILE A 1 200 ? -5.625 -9.457 9.419 1.00 92.62 200 ILE A N 1
ATOM 1572 C CA . ILE A 1 200 ? -4.857 -8.295 8.965 1.00 92.62 200 ILE A CA 1
ATOM 1573 C C . ILE A 1 200 ? -5.801 -7.281 8.327 1.00 92.62 200 ILE A C 1
ATOM 1575 O O . ILE A 1 200 ? -6.613 -7.626 7.467 1.00 92.62 200 ILE A O 1
ATOM 1579 N N . TYR A 1 201 ? -5.649 -6.030 8.741 1.00 93.31 201 TYR A N 1
ATOM 1580 C CA . TYR A 1 201 ? -6.472 -4.899 8.357 1.00 93.31 201 TYR A CA 1
ATOM 1581 C C . TYR A 1 201 ? -5.632 -3.810 7.686 1.00 93.31 201 TYR A C 1
ATOM 1583 O O . TYR A 1 201 ? -4.443 -3.656 7.981 1.00 93.31 201 TYR A O 1
ATOM 1591 N N . ILE A 1 202 ? -6.268 -3.028 6.824 1.00 92.56 202 ILE A N 1
ATOM 1592 C CA . ILE A 1 202 ? -5.757 -1.764 6.286 1.00 92.56 202 ILE A CA 1
ATOM 1593 C C . ILE A 1 202 ? -6.850 -0.704 6.378 1.00 92.56 202 ILE A C 1
ATOM 1595 O O . ILE A 1 202 ? -8.033 -1.041 6.445 1.00 92.56 202 ILE A O 1
ATOM 1599 N N . LEU A 1 203 ? -6.456 0.564 6.360 1.00 91.44 203 LEU A N 1
ATOM 1600 C CA . LEU A 1 203 ? -7.384 1.680 6.277 1.00 91.44 203 LEU A CA 1
ATOM 1601 C C . LEU A 1 203 ? -7.467 2.136 4.816 1.00 91.44 203 LEU A C 1
ATOM 1603 O O . LEU A 1 203 ? -6.441 2.346 4.172 1.00 91.44 203 LEU A O 1
ATOM 1607 N N . THR A 1 204 ? -8.681 2.241 4.286 1.00 86.56 204 THR A N 1
ATOM 1608 C CA . THR A 1 204 ? -8.947 2.644 2.896 1.00 86.56 204 THR A CA 1
ATOM 1609 C C . THR A 1 204 ? -9.826 3.883 2.880 1.00 86.56 204 THR A C 1
ATOM 1611 O O . THR A 1 204 ? -10.726 4.003 3.711 1.00 86.56 204 THR A O 1
ATOM 1614 N N . ASN A 1 205 ? -9.573 4.804 1.951 1.00 81.88 205 ASN A N 1
ATOM 1615 C CA . ASN A 1 205 ? -10.453 5.949 1.757 1.00 81.88 205 ASN A CA 1
ATOM 1616 C C . ASN A 1 205 ? -11.679 5.512 0.944 1.00 81.88 205 ASN A C 1
ATOM 1618 O O . ASN A 1 205 ? -11.527 4.907 -0.118 1.00 81.88 205 ASN A O 1
ATOM 1622 N N . LYS A 1 206 ? -12.880 5.768 1.470 1.00 65.12 206 LYS A N 1
ATOM 1623 C CA . LYS A 1 206 ? -14.153 5.438 0.815 1.00 65.12 206 LYS A CA 1
ATOM 1624 C C . LYS A 1 206 ? -14.767 6.612 0.065 1.00 65.12 206 LYS A C 1
ATOM 1626 O O . LYS A 1 206 ? -15.777 6.401 -0.600 1.00 65.12 206 LYS A O 1
ATOM 1631 N N . LEU A 1 207 ? -14.176 7.802 0.141 1.00 56.50 207 LEU A N 1
ATOM 1632 C CA . LEU A 1 207 ? -14.563 8.900 -0.731 1.00 56.50 207 LEU A CA 1
ATOM 1633 C C . LEU A 1 207 ? -14.262 8.461 -2.166 1.00 56.50 207 LEU A C 1
ATOM 1635 O O . LEU A 1 207 ? -13.102 8.218 -2.509 1.00 56.50 207 LEU A O 1
ATOM 1639 N N . GLU A 1 208 ? -15.311 8.262 -2.969 1.00 53.12 208 GLU A N 1
ATOM 1640 C CA . GLU A 1 208 ? -15.141 8.027 -4.399 1.00 53.12 208 GLU A CA 1
ATOM 1641 C C . GLU A 1 208 ? -14.281 9.168 -4.939 1.00 53.12 208 GLU A C 1
ATOM 1643 O O . GLU A 1 208 ? -14.644 10.332 -4.754 1.00 53.12 208 GLU A O 1
ATOM 1648 N N . PRO A 1 209 ? -13.125 8.874 -5.558 1.00 54.31 209 PRO A N 1
ATOM 1649 C CA . PRO A 1 209 ? -12.332 9.925 -6.154 1.00 54.31 209 PRO A CA 1
ATOM 1650 C C . PRO A 1 209 ? -13.191 10.512 -7.267 1.00 54.31 209 PRO A C 1
ATOM 1652 O O . PRO A 1 209 ? -13.519 9.798 -8.225 1.00 54.31 209 PRO A O 1
ATOM 1655 N N . SER A 1 210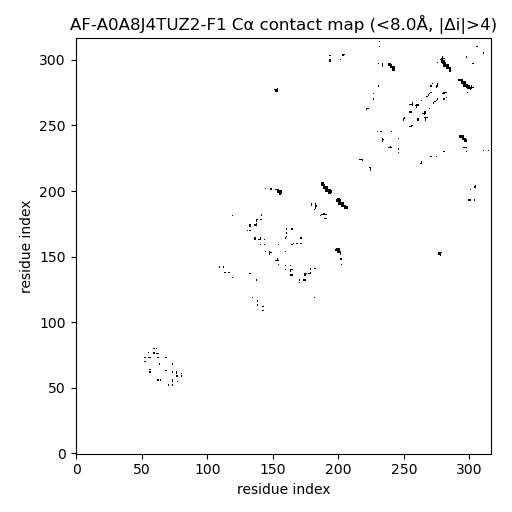 ? -13.592 11.774 -7.096 1.00 45.34 210 SER A N 1
ATOM 1656 C CA . SER A 1 210 ? -14.421 12.499 -8.052 1.00 45.34 210 SER A CA 1
ATOM 1657 C C . SER A 1 210 ? -13.870 12.276 -9.470 1.00 45.34 210 SER A C 1
ATOM 1659 O O . SER A 1 210 ? -12.645 12.278 -9.660 1.00 45.34 210 SER A O 1
ATOM 1661 N N . PRO A 1 211 ? -14.726 12.045 -10.481 1.00 51.19 211 PRO A N 1
ATOM 1662 C CA . PRO A 1 211 ? -14.290 11.964 -11.874 1.00 51.19 211 PRO A CA 1
ATOM 1663 C C . PRO A 1 211 ? -13.548 13.226 -12.338 1.00 51.19 211 PRO A C 1
ATOM 1665 O O . PRO A 1 211 ? -12.761 13.151 -13.276 1.00 51.19 211 PRO A O 1
ATOM 1668 N N . GLU A 1 212 ? -13.807 14.360 -11.679 1.00 45.38 212 GLU A N 1
ATOM 1669 C CA . GLU A 1 212 ? -13.311 15.692 -12.038 1.00 45.38 212 GLU A CA 1
ATOM 1670 C C . GLU A 1 212 ? -12.088 16.129 -11.230 1.00 45.38 212 GLU A C 1
ATOM 1672 O O . GLU A 1 212 ? -11.460 17.131 -11.574 1.00 45.38 212 GLU A O 1
ATOM 1677 N N . GLU A 1 213 ? -11.717 15.399 -10.172 1.00 46.12 213 GLU A N 1
ATOM 1678 C CA . GLU A 1 213 ? -10.441 15.674 -9.526 1.00 46.12 213 GLU A CA 1
ATOM 1679 C C . GLU A 1 213 ? -9.330 15.251 -10.490 1.00 46.12 213 GLU A C 1
ATOM 1681 O O . GLU A 1 213 ? -9.263 14.064 -10.852 1.00 46.12 213 GLU A O 1
ATOM 1686 N N . PRO A 1 214 ? -8.458 16.193 -10.920 1.00 44.91 214 PRO A N 1
ATOM 1687 C CA . PRO A 1 214 ? -7.275 15.823 -11.670 1.00 44.91 214 PRO A CA 1
ATOM 1688 C C . PRO A 1 214 ? -6.586 14.739 -10.867 1.00 44.91 214 PRO A C 1
ATOM 1690 O O . PRO A 1 214 ? -6.549 14.814 -9.636 1.00 44.91 214 PRO A O 1
ATOM 1693 N N . ILE A 1 215 ? -6.115 13.714 -11.571 1.00 49.41 215 ILE A N 1
ATOM 1694 C CA . ILE A 1 215 ? -5.396 12.579 -11.017 1.00 49.41 215 ILE A CA 1
ATOM 1695 C C . ILE A 1 215 ? -4.207 13.161 -10.245 1.00 49.41 215 ILE A C 1
ATOM 1697 O O . ILE A 1 215 ? -3.111 13.315 -10.771 1.00 49.41 215 ILE A O 1
ATOM 1701 N N . SER A 1 216 ? -4.412 13.536 -8.981 1.00 44.91 216 SER A N 1
ATOM 1702 C CA . SER A 1 216 ? -3.372 14.042 -8.096 1.00 44.91 216 SER A CA 1
ATOM 1703 C C . SER A 1 216 ? -2.649 12.816 -7.561 1.00 44.91 216 SER A C 1
ATOM 1705 O O . SER A 1 216 ? -2.596 12.513 -6.375 1.00 44.91 216 SER A O 1
ATOM 1707 N N . MET A 1 217 ? -2.147 12.041 -8.520 1.00 50.09 217 MET A N 1
ATOM 1708 C CA . MET A 1 217 ? -1.126 11.040 -8.342 1.00 50.09 217 MET A CA 1
ATOM 1709 C C . MET A 1 217 ? 0.251 11.678 -8.433 1.00 50.09 217 MET A C 1
ATOM 1711 O O . MET A 1 217 ? 1.217 10.930 -8.489 1.00 50.09 217 MET A O 1
ATOM 1715 N N . CYS A 1 218 ? 0.354 13.021 -8.381 1.00 43.94 218 CYS A N 1
ATOM 1716 C CA . CYS A 1 218 ? 1.524 13.697 -7.830 1.00 43.94 218 CYS A CA 1
ATOM 1717 C C . CYS A 1 218 ? 1.703 13.138 -6.427 1.00 43.94 218 CYS A C 1
ATOM 1719 O O . CYS A 1 218 ? 1.029 13.568 -5.483 1.00 43.94 218 CYS A O 1
ATOM 1721 N N . PRO A 1 219 ? 2.540 12.113 -6.270 1.00 53.34 219 PRO A N 1
ATOM 1722 C CA . PRO A 1 219 ? 2.600 11.459 -5.009 1.00 53.34 219 PRO A CA 1
ATOM 1723 C C . PRO A 1 219 ? 3.366 12.440 -4.134 1.00 53.34 219 PRO A C 1
ATOM 1725 O O . PRO A 1 219 ? 4.521 12.746 -4.415 1.00 53.34 219 PRO A O 1
ATOM 1728 N N . ALA A 1 220 ? 2.743 12.935 -3.065 1.00 59.09 220 ALA A N 1
ATOM 1729 C CA . ALA A 1 220 ? 3.427 13.794 -2.094 1.00 59.09 220 ALA A CA 1
ATOM 1730 C C . ALA A 1 220 ? 4.753 13.171 -1.590 1.00 59.09 220 ALA A C 1
ATOM 1732 O O . ALA A 1 220 ? 5.596 13.857 -1.021 1.00 59.09 220 ALA A O 1
ATOM 1733 N N . ASN A 1 221 ? 4.931 11.861 -1.813 1.00 75.44 221 ASN A N 1
ATOM 1734 C CA . ASN A 1 221 ? 6.145 11.101 -1.600 1.00 75.44 221 ASN A CA 1
ATOM 1735 C C . ASN A 1 221 ? 6.622 10.426 -2.906 1.00 75.44 221 ASN A C 1
ATOM 1737 O O . ASN A 1 221 ? 5.934 9.528 -3.390 1.00 75.44 221 ASN A O 1
ATOM 1741 N N . PRO A 1 222 ? 7.825 10.716 -3.422 1.00 82.12 222 PRO A N 1
ATOM 1742 C CA . PRO A 1 222 ? 8.328 10.121 -4.663 1.00 82.12 222 PRO A CA 1
ATOM 1743 C C . PRO A 1 222 ? 8.338 8.584 -4.660 1.00 82.12 222 PRO A C 1
ATOM 1745 O O . PRO A 1 222 ? 8.150 7.957 -5.705 1.00 82.12 222 PRO A O 1
ATOM 1748 N N . LYS A 1 223 ? 8.461 7.939 -3.487 1.00 86.81 223 LYS A N 1
ATOM 1749 C CA . LYS A 1 223 ? 8.348 6.476 -3.356 1.00 86.81 223 LYS A CA 1
ATOM 1750 C C . LYS A 1 223 ? 7.001 5.942 -3.839 1.00 86.81 223 LYS A C 1
ATOM 1752 O O . LYS A 1 223 ? 6.943 4.845 -4.384 1.00 86.81 223 LYS A O 1
ATOM 1757 N N . THR A 1 224 ? 5.923 6.697 -3.652 1.00 85.62 224 THR A N 1
ATOM 1758 C CA . THR A 1 224 ? 4.602 6.308 -4.149 1.00 85.62 224 THR A CA 1
ATOM 1759 C C . THR A 1 224 ? 4.578 6.356 -5.678 1.00 85.62 224 THR A C 1
ATOM 1761 O O . THR A 1 224 ? 4.042 5.442 -6.290 1.00 85.62 224 THR A O 1
ATOM 1764 N N . GLY A 1 225 ? 5.246 7.323 -6.315 1.00 86.12 225 GLY A N 1
ATOM 1765 C CA . GLY A 1 225 ? 5.393 7.348 -7.776 1.00 86.12 225 GLY A CA 1
ATOM 1766 C C . GLY A 1 225 ? 6.120 6.108 -8.296 1.00 86.12 225 GLY A C 1
ATOM 1767 O O . GLY A 1 225 ? 5.619 5.413 -9.178 1.00 86.12 225 GLY A O 1
ATOM 1768 N N . LEU A 1 226 ? 7.246 5.758 -7.664 1.00 89.75 226 LEU A N 1
ATOM 1769 C CA . LEU A 1 226 ? 7.975 4.524 -7.967 1.00 89.75 226 LEU A CA 1
ATOM 1770 C C . LEU A 1 226 ? 7.093 3.274 -7.797 1.00 89.75 226 LEU A C 1
ATOM 1772 O O . LEU A 1 226 ? 7.117 2.377 -8.640 1.00 89.75 226 LEU A O 1
ATOM 1776 N N . LEU A 1 227 ? 6.287 3.220 -6.733 1.00 91.25 227 LEU A N 1
ATOM 1777 C CA . LEU A 1 227 ? 5.342 2.131 -6.508 1.00 91.25 227 LEU A CA 1
ATOM 1778 C C . LEU A 1 227 ? 4.319 2.018 -7.649 1.00 91.25 227 LEU A C 1
ATOM 1780 O O . LEU A 1 227 ? 4.115 0.920 -8.166 1.00 91.25 227 LEU A O 1
ATOM 1784 N N . PHE A 1 228 ? 3.703 3.127 -8.068 1.00 89.81 228 PHE A N 1
ATOM 1785 C CA . PHE A 1 228 ? 2.726 3.135 -9.162 1.00 89.81 228 PHE A CA 1
ATOM 1786 C C . PHE A 1 228 ? 3.338 2.688 -10.490 1.00 89.81 228 PHE A C 1
ATOM 1788 O O . PHE A 1 228 ? 2.711 1.910 -11.211 1.00 89.81 228 PHE A O 1
ATOM 1795 N N . VAL A 1 229 ? 4.577 3.089 -10.786 1.00 90.75 229 VAL A N 1
ATOM 1796 C CA . VAL A 1 229 ? 5.313 2.605 -11.965 1.00 90.75 229 VAL A CA 1
ATOM 1797 C C . VAL A 1 229 ? 5.458 1.082 -11.925 1.00 90.75 229 VAL A C 1
ATOM 1799 O O . VAL A 1 229 ? 5.146 0.405 -12.904 1.00 90.75 229 VAL A O 1
ATOM 1802 N N . ILE A 1 230 ? 5.872 0.513 -10.790 1.00 93.50 230 ILE A N 1
ATOM 1803 C CA . ILE A 1 230 ? 6.041 -0.942 -10.649 1.00 93.50 230 ILE A CA 1
ATOM 1804 C C . ILE A 1 230 ? 4.696 -1.666 -10.777 1.00 93.50 230 ILE A C 1
ATOM 1806 O O . ILE A 1 230 ? 4.594 -2.637 -11.529 1.00 93.50 230 ILE A O 1
ATOM 1810 N N . LEU A 1 231 ? 3.653 -1.187 -10.090 1.00 93.44 231 LEU A N 1
ATOM 1811 C CA . LEU A 1 231 ? 2.311 -1.766 -10.180 1.00 93.44 231 LEU A CA 1
ATOM 1812 C C . LEU A 1 231 ? 1.777 -1.735 -11.619 1.00 93.44 231 LEU A C 1
ATOM 1814 O O . LEU A 1 231 ? 1.195 -2.728 -12.061 1.00 93.44 231 LEU A O 1
ATOM 1818 N N . SER A 1 232 ? 2.051 -0.656 -12.360 1.00 91.50 232 SER A N 1
ATOM 1819 C CA . SER A 1 232 ? 1.692 -0.499 -13.775 1.00 91.50 232 SER A CA 1
ATOM 1820 C C . SER A 1 232 ? 2.400 -1.520 -14.657 1.00 91.50 232 SER A C 1
ATOM 1822 O O . SER A 1 232 ? 1.754 -2.198 -15.452 1.00 91.50 232 SER A O 1
ATOM 1824 N N . VAL A 1 233 ? 3.707 -1.719 -14.470 1.00 92.94 233 VAL A N 1
ATOM 1825 C CA . VAL A 1 233 ? 4.471 -2.739 -15.208 1.00 92.94 233 VAL A CA 1
ATOM 1826 C C . VAL A 1 233 ? 3.913 -4.141 -14.952 1.00 92.94 233 VAL A C 1
ATOM 1828 O O . VAL A 1 233 ? 3.746 -4.913 -15.898 1.00 92.94 233 VAL A O 1
ATOM 1831 N N . ILE A 1 234 ? 3.588 -4.469 -13.697 1.00 94.81 234 ILE A N 1
ATOM 1832 C CA . ILE A 1 234 ? 2.992 -5.765 -13.336 1.00 94.81 234 ILE A CA 1
ATOM 1833 C C . ILE A 1 234 ? 1.627 -5.933 -14.010 1.00 94.81 234 ILE A C 1
ATOM 1835 O O . ILE A 1 234 ? 1.344 -6.974 -14.608 1.00 94.81 234 ILE A O 1
ATOM 1839 N N . PHE A 1 235 ? 0.792 -4.897 -13.952 1.00 92.19 235 PHE A N 1
ATOM 1840 C CA . PHE A 1 235 ? -0.539 -4.893 -14.545 1.00 92.19 235 PHE A CA 1
ATOM 1841 C C . PHE A 1 235 ? -0.492 -5.073 -16.068 1.00 92.19 235 PHE A C 1
ATOM 1843 O O . PHE A 1 235 ? -1.154 -5.966 -16.599 1.00 92.19 235 PHE A O 1
ATOM 1850 N N . MET A 1 236 ? 0.368 -4.323 -16.765 1.00 90.75 236 MET A N 1
ATOM 1851 C CA . MET A 1 236 ? 0.557 -4.421 -18.220 1.00 90.75 236 MET A CA 1
ATOM 1852 C C . MET A 1 236 ? 1.049 -5.799 -18.681 1.00 90.75 236 MET A C 1
ATOM 1854 O O . MET A 1 236 ? 0.870 -6.169 -19.839 1.00 90.75 236 MET A O 1
ATOM 1858 N N . LYS A 1 237 ? 1.696 -6.562 -17.796 1.00 91.19 237 LYS A N 1
ATOM 1859 C CA . LYS A 1 237 ? 2.225 -7.899 -18.089 1.00 91.19 237 LYS A CA 1
ATOM 1860 C C . LYS A 1 237 ? 1.302 -9.037 -17.652 1.00 91.19 237 LYS A C 1
ATOM 1862 O O . LYS A 1 237 ? 1.703 -10.193 -17.723 1.00 91.19 237 LYS A O 1
ATOM 1867 N N . GLY A 1 238 ? 0.065 -8.730 -17.259 1.00 88.25 238 GLY A N 1
ATOM 1868 C CA . GLY A 1 238 ? -0.938 -9.739 -16.914 1.00 88.25 238 GLY A CA 1
ATOM 1869 C C . GLY A 1 238 ? -0.946 -10.143 -15.438 1.00 88.25 238 GLY A C 1
ATOM 1870 O O . GLY A 1 238 ? -1.481 -11.195 -15.103 1.00 88.25 238 GLY A O 1
ATOM 1871 N N . GLY A 1 239 ? -0.381 -9.320 -14.548 1.00 90.75 239 GLY A N 1
ATOM 1872 C CA . GLY A 1 239 ? -0.520 -9.465 -13.093 1.00 90.75 239 GLY A CA 1
ATOM 1873 C C . GLY A 1 239 ? 0.620 -10.196 -12.375 1.00 90.75 239 GLY A C 1
ATOM 1874 O O . GLY A 1 239 ? 0.631 -10.217 -11.145 1.00 90.75 239 GLY A O 1
ATOM 1875 N N . SER A 1 240 ? 1.589 -10.756 -13.106 1.00 94.00 240 SER A N 1
ATOM 1876 C CA . SER A 1 240 ? 2.844 -11.278 -12.547 1.00 94.00 240 SER A CA 1
ATOM 1877 C C . SER A 1 240 ? 4.014 -10.999 -13.484 1.00 94.00 240 SER A C 1
ATOM 1879 O O . SER A 1 240 ? 3.876 -11.088 -14.705 1.00 94.00 240 SER A O 1
ATOM 1881 N N . VAL A 1 241 ? 5.174 -10.664 -12.923 1.00 96.06 241 VAL A N 1
ATOM 1882 C CA . VAL A 1 241 ? 6.407 -10.407 -13.681 1.00 96.06 241 VAL A CA 1
ATOM 1883 C C . VAL A 1 241 ? 7.618 -10.952 -12.952 1.00 96.06 241 VAL A C 1
ATOM 1885 O O . VAL A 1 241 ? 7.740 -10.803 -11.741 1.00 96.06 241 VAL A O 1
ATOM 1888 N N . LYS A 1 242 ? 8.578 -11.506 -13.694 1.00 94.88 242 LYS A N 1
ATOM 1889 C CA . LYS A 1 242 ? 9.879 -11.870 -13.123 1.00 94.88 242 LYS A CA 1
ATOM 1890 C C . LYS A 1 242 ? 10.587 -10.636 -12.564 1.00 94.88 242 LYS A C 1
ATOM 1892 O O . LYS A 1 242 ? 10.551 -9.566 -13.175 1.00 94.88 242 LYS A O 1
ATOM 1897 N N . GLU A 1 243 ? 11.295 -10.821 -11.456 1.00 94.19 243 GLU A N 1
ATOM 1898 C CA . GLU A 1 243 ? 12.112 -9.796 -10.797 1.00 94.19 243 GLU A CA 1
ATOM 1899 C C . GLU A 1 243 ? 13.033 -9.070 -11.802 1.00 94.19 243 GLU A C 1
ATOM 1901 O O . GLU A 1 243 ? 13.098 -7.840 -11.841 1.00 94.19 243 GLU A O 1
ATOM 1906 N N . THR A 1 244 ? 13.666 -9.829 -12.701 1.00 92.88 244 THR A N 1
ATOM 1907 C CA . THR A 1 244 ? 14.573 -9.307 -13.735 1.00 92.88 244 THR A CA 1
ATOM 1908 C C . THR A 1 244 ? 13.918 -8.283 -14.662 1.00 92.88 244 THR A C 1
ATOM 1910 O O . THR A 1 244 ? 14.571 -7.332 -15.090 1.00 92.88 244 THR A O 1
ATOM 1913 N N . LEU A 1 245 ? 12.629 -8.434 -14.974 1.00 93.50 245 LEU A N 1
ATOM 1914 C CA . LEU A 1 245 ? 11.911 -7.500 -15.838 1.00 93.50 245 LEU A CA 1
ATOM 1915 C C . LEU A 1 245 ? 11.663 -6.162 -15.135 1.00 93.50 245 LEU A C 1
ATOM 1917 O O . LEU A 1 245 ? 11.810 -5.113 -15.767 1.00 93.50 245 LEU A O 1
ATOM 1921 N N . VAL A 1 246 ? 11.325 -6.193 -13.843 1.00 93.19 246 VAL A N 1
ATOM 1922 C CA . VAL A 1 246 ? 11.141 -4.979 -13.034 1.00 93.19 246 VAL A CA 1
ATOM 1923 C C . VAL A 1 246 ? 12.455 -4.209 -12.980 1.00 93.19 246 VAL A C 1
ATOM 1925 O O . VAL A 1 246 ? 12.499 -3.043 -13.363 1.00 93.19 246 VAL A O 1
ATOM 1928 N N . TRP A 1 247 ? 13.549 -4.889 -12.643 1.00 92.19 247 TRP A N 1
ATOM 1929 C CA . TRP A 1 247 ? 14.897 -4.318 -12.598 1.00 92.19 247 TRP A CA 1
ATOM 1930 C C . TRP A 1 247 ? 15.350 -3.709 -13.921 1.00 92.19 247 TRP A C 1
ATOM 1932 O O . TRP A 1 247 ? 15.840 -2.581 -13.958 1.00 92.19 247 TRP A O 1
ATOM 1942 N N . ASN A 1 248 ? 15.128 -4.412 -15.031 1.00 92.00 248 ASN A N 1
ATOM 1943 C CA . ASN A 1 248 ? 15.456 -3.896 -16.356 1.00 92.00 248 ASN A CA 1
ATOM 1944 C C . ASN A 1 248 ? 14.625 -2.662 -16.723 1.00 92.00 248 ASN A C 1
ATOM 1946 O O . ASN A 1 248 ? 15.118 -1.771 -17.413 1.00 92.00 248 ASN A O 1
ATOM 1950 N N . THR A 1 249 ? 13.371 -2.603 -16.275 1.00 91.69 249 THR A N 1
ATOM 1951 C CA . THR A 1 249 ? 12.494 -1.455 -16.521 1.00 91.69 249 THR A CA 1
ATOM 1952 C C . THR A 1 249 ? 12.938 -0.246 -15.701 1.00 91.69 249 THR A C 1
ATOM 1954 O O . THR A 1 249 ? 13.092 0.834 -16.264 1.00 91.69 249 THR A O 1
ATOM 1957 N N . LEU A 1 250 ? 13.261 -0.430 -14.418 1.00 90.25 250 LEU A N 1
ATOM 1958 C CA . LEU A 1 250 ? 13.785 0.640 -13.561 1.00 90.25 250 LEU A CA 1
ATOM 1959 C C . LEU A 1 250 ? 15.115 1.199 -14.074 1.00 90.25 250 LEU A C 1
ATOM 1961 O O . LEU A 1 250 ? 15.287 2.414 -14.149 1.00 90.25 250 LEU A O 1
ATOM 1965 N N . LYS A 1 251 ? 16.010 0.329 -14.556 1.00 89.31 251 LYS A N 1
ATOM 1966 C CA . LYS A 1 251 ? 17.270 0.755 -15.176 1.00 89.31 251 LYS A CA 1
ATOM 1967 C C . LYS A 1 251 ? 17.049 1.636 -16.413 1.00 89.31 251 LYS A C 1
ATOM 1969 O O . LYS A 1 251 ? 17.772 2.609 -16.609 1.00 89.31 251 LYS A O 1
ATOM 1974 N N . LYS A 1 252 ? 16.042 1.333 -17.244 1.00 88.25 252 LYS A N 1
ATOM 1975 C CA . LYS A 1 252 ? 15.669 2.174 -18.402 1.00 88.25 252 LYS A CA 1
ATOM 1976 C C . LYS A 1 252 ? 15.125 3.540 -17.982 1.00 88.25 252 LYS A C 1
ATOM 1978 O O . LYS A 1 252 ? 15.335 4.513 -18.698 1.00 88.25 252 LYS A O 1
ATOM 1983 N N . LEU A 1 253 ? 14.487 3.610 -16.816 1.00 85.56 253 LEU A N 1
ATOM 1984 C CA . LEU A 1 253 ? 14.010 4.845 -16.190 1.00 85.56 253 LEU A CA 1
ATOM 1985 C C . LEU A 1 253 ? 15.108 5.587 -15.407 1.00 85.56 253 LEU A C 1
ATOM 1987 O O . LEU A 1 253 ? 14.806 6.533 -14.690 1.00 85.56 253 LEU A O 1
ATOM 1991 N N . ARG A 1 254 ? 16.380 5.185 -15.558 1.00 85.06 254 ARG A N 1
ATOM 1992 C CA . ARG A 1 254 ? 17.552 5.761 -14.874 1.00 85.06 254 ARG A CA 1
ATOM 1993 C C . ARG A 1 254 ? 17.525 5.633 -13.345 1.00 85.06 254 ARG A C 1
ATOM 1995 O O . ARG A 1 254 ? 18.247 6.352 -12.665 1.00 85.06 254 ARG A O 1
ATOM 2002 N N . VAL A 1 255 ? 16.753 4.687 -12.812 1.00 84.25 255 VAL A N 1
ATOM 2003 C CA . VAL A 1 255 ? 16.783 4.324 -11.392 1.00 84.25 255 VAL A CA 1
ATOM 2004 C C . VAL A 1 255 ? 17.808 3.205 -11.213 1.00 84.25 255 VAL A C 1
ATOM 2006 O O . VAL A 1 255 ? 17.552 2.055 -11.581 1.00 84.25 255 VAL A O 1
ATOM 2009 N N . ASP A 1 256 ? 18.990 3.548 -10.697 1.00 77.75 256 ASP A N 1
ATOM 2010 C CA . ASP A 1 256 ? 20.035 2.565 -10.394 1.00 77.75 256 ASP A CA 1
ATOM 2011 C C . ASP A 1 256 ? 19.747 1.840 -9.066 1.00 77.75 256 ASP A C 1
ATOM 2013 O O . ASP A 1 256 ? 19.195 2.409 -8.126 1.00 77.75 256 ASP A O 1
ATOM 2017 N N . MET A 1 257 ? 20.107 0.560 -9.007 1.00 77.75 257 MET A N 1
ATOM 2018 C CA . MET A 1 257 ? 19.931 -0.311 -7.842 1.00 77.75 257 MET A CA 1
ATOM 2019 C C . MET A 1 257 ? 21.257 -0.630 -7.138 1.00 77.75 257 MET A C 1
ATOM 2021 O O . MET A 1 257 ? 21.240 -1.229 -6.064 1.00 77.75 257 MET A O 1
ATOM 2025 N N . GLY A 1 258 ? 22.397 -0.322 -7.767 1.00 70.00 258 GLY A N 1
ATOM 2026 C CA . GLY A 1 258 ? 23.733 -0.597 -7.237 1.00 70.00 258 GLY A CA 1
ATOM 2027 C C . GLY A 1 258 ? 24.226 0.460 -6.251 1.00 70.00 258 GLY A C 1
ATOM 2028 O O . GLY A 1 258 ? 25.016 0.144 -5.363 1.00 70.00 258 GLY A O 1
ATOM 2029 N N . GLU A 1 259 ? 23.728 1.690 -6.367 1.00 74.56 259 GLU A N 1
ATOM 2030 C CA . GLU A 1 259 ? 24.075 2.812 -5.495 1.00 74.56 259 GLU A CA 1
ATOM 2031 C C . GLU A 1 259 ? 22.840 3.345 -4.764 1.00 74.56 259 GLU A C 1
ATOM 2033 O O . GLU A 1 259 ? 21.701 3.161 -5.198 1.00 74.56 259 GLU A O 1
ATOM 2038 N N . LYS A 1 260 ? 23.055 4.006 -3.621 1.00 79.81 260 LYS A N 1
ATOM 2039 C CA . LYS A 1 260 ? 21.960 4.666 -2.906 1.00 79.81 260 LYS A CA 1
ATOM 2040 C C . LYS A 1 260 ? 21.511 5.882 -3.707 1.00 79.81 260 LYS A C 1
ATOM 2042 O O . LYS A 1 260 ? 22.262 6.842 -3.833 1.00 79.81 260 LYS A O 1
ATOM 2047 N N . HIS A 1 261 ? 20.276 5.850 -4.187 1.00 80.88 261 HIS A N 1
ATOM 2048 C CA . HIS A 1 261 ? 19.658 6.976 -4.870 1.00 80.88 261 HIS A CA 1
ATOM 2049 C C . HIS A 1 261 ? 19.423 8.132 -3.888 1.00 80.88 261 HIS A C 1
ATOM 2051 O O . HIS A 1 261 ? 19.024 7.893 -2.749 1.00 80.88 261 HIS A O 1
ATOM 2057 N N . GLU A 1 262 ? 19.604 9.380 -4.318 1.00 78.38 262 GLU A N 1
ATOM 2058 C CA . GLU A 1 262 ? 19.414 10.553 -3.446 1.00 78.38 262 GLU A CA 1
ATOM 2059 C C . GLU A 1 262 ? 17.974 10.645 -2.913 1.00 78.38 262 GLU A C 1
ATOM 2061 O O . GLU A 1 262 ? 17.748 10.913 -1.736 1.00 78.38 262 GLU A O 1
ATOM 2066 N N . GLU A 1 263 ? 16.999 10.336 -3.770 1.00 77.62 263 GLU A N 1
ATOM 2067 C CA . GLU A 1 263 ? 15.568 10.402 -3.445 1.00 77.62 263 GLU A CA 1
ATOM 2068 C C . GLU A 1 263 ? 14.999 9.108 -2.826 1.00 77.62 263 GLU A C 1
ATOM 2070 O O . GLU A 1 263 ? 14.114 9.151 -1.970 1.00 77.62 263 GLU A O 1
ATOM 2075 N N . PHE A 1 264 ? 15.515 7.939 -3.227 1.00 80.06 264 PHE A N 1
ATOM 2076 C CA . PHE A 1 264 ? 14.955 6.633 -2.844 1.00 80.06 264 PHE A CA 1
ATOM 2077 C C . PHE A 1 264 ? 15.846 5.855 -1.868 1.00 80.06 264 PHE A C 1
ATOM 2079 O O . PHE A 1 264 ? 15.405 4.886 -1.262 1.00 80.06 264 PHE A O 1
ATOM 2086 N N . GLY A 1 265 ? 17.100 6.243 -1.664 1.00 86.25 265 GLY A N 1
ATOM 2087 C CA . GLY A 1 265 ? 18.057 5.432 -0.919 1.00 86.25 265 GLY A CA 1
ATOM 2088 C C . GLY A 1 265 ? 18.288 4.075 -1.591 1.00 86.25 265 GLY A C 1
ATOM 2089 O O . GLY A 1 265 ? 18.615 4.004 -2.771 1.00 86.25 265 GLY A O 1
ATOM 2090 N N . ASP A 1 266 ? 18.143 2.986 -0.835 1.00 89.12 266 ASP A N 1
ATOM 2091 C CA . ASP A 1 266 ? 18.311 1.620 -1.347 1.00 89.12 266 ASP A CA 1
ATOM 2092 C C . ASP A 1 266 ? 17.030 1.143 -2.051 1.00 89.12 266 ASP A C 1
ATOM 2094 O O . ASP A 1 266 ? 16.080 0.678 -1.413 1.00 89.12 266 ASP A O 1
ATOM 2098 N N . VAL A 1 267 ? 17.012 1.274 -3.379 1.00 90.25 267 VAL A N 1
ATOM 2099 C CA . VAL A 1 267 ? 15.868 0.928 -4.237 1.00 90.25 267 VAL A CA 1
ATOM 2100 C C . VAL A 1 267 ? 15.484 -0.542 -4.093 1.00 90.25 267 VAL A C 1
ATOM 2102 O O . VAL A 1 267 ? 14.297 -0.860 -3.996 1.00 90.25 267 VAL A O 1
ATOM 2105 N N . LYS A 1 268 ? 16.472 -1.444 -4.024 1.00 90.88 268 LYS A N 1
ATOM 2106 C CA . LYS A 1 268 ? 16.209 -2.878 -3.887 1.00 90.88 268 LYS A CA 1
ATOM 2107 C C . LYS A 1 268 ? 15.463 -3.145 -2.586 1.00 90.88 268 LYS A C 1
ATOM 2109 O O . LYS A 1 268 ? 14.403 -3.762 -2.616 1.00 90.88 268 LYS A O 1
ATOM 2114 N N . LYS A 1 269 ? 15.955 -2.595 -1.474 1.00 91.31 269 LYS A N 1
ATOM 2115 C CA . LYS A 1 269 ? 15.314 -2.723 -0.161 1.00 91.31 269 LYS A CA 1
ATOM 2116 C C . LYS A 1 269 ? 13.914 -2.112 -0.125 1.00 91.31 269 LYS A C 1
ATOM 2118 O O . LYS A 1 269 ? 13.019 -2.675 0.501 1.00 91.31 269 LYS A O 1
ATOM 2123 N N . ILE A 1 270 ? 13.686 -0.978 -0.785 1.00 92.25 270 ILE A N 1
ATOM 2124 C CA . ILE A 1 270 ? 12.336 -0.404 -0.868 1.00 92.25 270 ILE A CA 1
ATOM 2125 C C . ILE A 1 270 ? 11.378 -1.388 -1.536 1.00 92.25 270 ILE A C 1
ATOM 2127 O O . ILE A 1 270 ? 10.288 -1.642 -1.025 1.00 92.25 270 ILE A O 1
ATOM 2131 N N . ILE A 1 271 ? 11.783 -1.974 -2.655 1.00 93.25 271 ILE A N 1
ATOM 2132 C CA . ILE A 1 271 ? 10.876 -2.777 -3.468 1.00 93.25 271 ILE A CA 1
ATOM 2133 C C . ILE A 1 271 ? 10.668 -4.164 -2.858 1.00 93.25 271 ILE A C 1
ATOM 2135 O O . ILE A 1 271 ? 9.527 -4.617 -2.774 1.00 93.25 271 ILE A O 1
ATOM 2139 N N . THR A 1 272 ? 11.732 -4.821 -2.387 1.00 93.62 272 THR A N 1
ATOM 2140 C CA . THR A 1 272 ? 11.648 -6.174 -1.814 1.00 93.62 272 THR A CA 1
ATOM 2141 C C . THR A 1 272 ? 11.182 -6.192 -0.365 1.00 93.62 272 THR A C 1
ATOM 2143 O O . THR A 1 272 ? 10.556 -7.166 0.046 1.00 93.62 272 THR A O 1
ATOM 2146 N N . ASP A 1 273 ? 11.449 -5.134 0.410 1.00 92.69 273 ASP A N 1
ATOM 2147 C CA . ASP A 1 273 ? 11.143 -5.118 1.842 1.00 92.69 273 ASP A CA 1
ATOM 2148 C C . ASP A 1 273 ? 10.034 -4.120 2.162 1.00 92.69 273 ASP A C 1
ATOM 2150 O O . ASP A 1 273 ? 9.045 -4.493 2.788 1.00 92.69 273 ASP A O 1
ATOM 2154 N N . GLU A 1 274 ? 10.169 -2.848 1.771 1.00 93.06 274 GLU A N 1
ATOM 2155 C CA . GLU A 1 274 ? 9.215 -1.802 2.170 1.00 93.06 274 GLU A CA 1
ATOM 2156 C C . GLU A 1 274 ? 7.837 -2.031 1.534 1.00 93.06 274 GLU A C 1
ATOM 2158 O O . GLU A 1 274 ? 6.860 -2.198 2.268 1.00 93.06 274 GLU A O 1
ATOM 2163 N N . PHE A 1 275 ? 7.752 -2.139 0.206 1.00 94.75 275 PHE A N 1
ATOM 2164 C CA . PHE A 1 275 ? 6.488 -2.345 -0.512 1.00 94.75 275 PHE A CA 1
ATOM 2165 C C . PHE A 1 275 ? 5.859 -3.716 -0.246 1.00 94.75 275 PHE A C 1
ATOM 2167 O O . PHE A 1 275 ? 4.631 -3.829 -0.163 1.00 94.75 275 PHE A O 1
ATOM 2174 N N . VAL A 1 276 ? 6.678 -4.748 -0.028 1.00 94.88 276 VAL A N 1
ATOM 2175 C CA . VAL A 1 276 ? 6.192 -6.081 0.363 1.00 94.88 276 VAL A CA 1
ATOM 2176 C C . VAL A 1 276 ? 5.651 -6.073 1.791 1.00 94.88 276 VAL A C 1
ATOM 2178 O O . VAL A 1 276 ? 4.568 -6.601 2.063 1.00 94.88 276 VAL A O 1
ATOM 2181 N N . ARG A 1 277 ? 6.345 -5.414 2.727 1.00 93.25 277 ARG A N 1
ATOM 2182 C CA . ARG A 1 277 ? 5.874 -5.248 4.110 1.00 93.25 277 ARG A CA 1
ATOM 2183 C C . ARG A 1 277 ? 4.598 -4.412 4.179 1.00 93.25 277 ARG A C 1
ATOM 2185 O O . ARG A 1 277 ? 3.739 -4.706 5.008 1.00 93.25 277 ARG A O 1
ATOM 2192 N N . GLN A 1 278 ? 4.467 -3.408 3.315 1.00 93.38 278 GLN A N 1
ATOM 2193 C CA . GLN A 1 278 ? 3.253 -2.603 3.159 1.00 93.38 278 GLN A CA 1
ATOM 2194 C C . GLN A 1 278 ? 2.118 -3.354 2.443 1.00 93.38 278 GLN A C 1
ATOM 2196 O O . GLN A 1 278 ? 0.994 -2.864 2.435 1.00 93.38 278 GLN A O 1
ATOM 2201 N N . LYS A 1 279 ? 2.375 -4.556 1.903 1.00 93.62 279 LYS A N 1
ATOM 2202 C CA . LYS A 1 279 ? 1.415 -5.403 1.170 1.00 93.62 279 LYS A CA 1
ATOM 2203 C C . LYS A 1 279 ? 0.931 -4.828 -0.159 1.00 93.62 279 LYS A C 1
ATOM 2205 O O . LYS A 1 279 ? -0.094 -5.275 -0.671 1.00 93.62 279 LYS A O 1
ATOM 2210 N N . TYR A 1 280 ? 1.671 -3.884 -0.735 1.00 94.50 280 TYR A N 1
ATOM 2211 C CA . TYR A 1 280 ? 1.439 -3.454 -2.113 1.00 94.50 280 TYR A CA 1
ATOM 2212 C C . TYR A 1 280 ? 2.001 -4.444 -3.127 1.00 94.50 280 TYR A C 1
ATOM 2214 O O . TYR A 1 280 ? 1.414 -4.620 -4.190 1.00 94.50 280 TYR A O 1
ATOM 2222 N N . LEU A 1 281 ? 3.111 -5.102 -2.791 1.00 96.44 281 LEU A N 1
ATOM 2223 C CA . LEU A 1 281 ? 3.731 -6.125 -3.624 1.00 96.44 281 LEU A CA 1
ATOM 2224 C C . LEU A 1 281 ? 3.776 -7.465 -2.895 1.00 96.44 281 LEU A C 1
ATOM 2226 O O . LEU A 1 281 ? 3.935 -7.534 -1.675 1.00 96.44 281 LEU A O 1
ATOM 2230 N N . GLU A 1 282 ? 3.690 -8.533 -3.668 1.00 96.25 282 GLU A N 1
ATOM 2231 C CA . GLU A 1 282 ? 4.080 -9.871 -3.254 1.00 96.25 282 GLU A CA 1
ATOM 2232 C C . GLU A 1 282 ? 5.334 -10.267 -4.018 1.00 96.25 282 GLU A C 1
ATOM 2234 O O . GLU A 1 282 ? 5.395 -10.126 -5.237 1.00 96.25 282 GLU A O 1
ATOM 2239 N N . TYR A 1 283 ? 6.339 -10.739 -3.283 1.00 96.00 283 TYR A N 1
ATOM 2240 C CA . TYR A 1 283 ? 7.599 -11.217 -3.832 1.00 96.00 283 TYR A CA 1
ATOM 2241 C C . TYR A 1 283 ? 7.683 -12.721 -3.597 1.00 96.00 283 TYR A C 1
ATOM 2243 O O . TYR A 1 283 ? 7.874 -13.176 -2.465 1.00 96.00 283 TYR A O 1
ATOM 2251 N N . VAL A 1 284 ? 7.444 -13.492 -4.656 1.00 95.00 284 VAL A N 1
ATOM 2252 C CA . VAL A 1 284 ? 7.204 -14.935 -4.576 1.00 95.00 284 VAL A CA 1
ATOM 2253 C C . VAL A 1 284 ? 8.296 -15.675 -5.334 1.00 95.00 284 VAL A C 1
ATOM 2255 O O . VAL A 1 284 ? 8.664 -15.306 -6.445 1.00 95.00 284 VAL A O 1
ATOM 2258 N N . ARG A 1 285 ? 8.826 -16.740 -4.727 1.00 94.56 285 ARG A N 1
ATOM 2259 C CA . ARG A 1 285 ? 9.766 -17.646 -5.392 1.00 94.56 285 ARG A CA 1
ATOM 2260 C C . ARG A 1 285 ? 9.022 -18.484 -6.426 1.00 94.56 285 ARG A C 1
ATOM 2262 O O . ARG A 1 285 ? 8.025 -19.120 -6.088 1.00 94.56 285 ARG A O 1
ATOM 2269 N N . ILE A 1 286 ? 9.561 -18.561 -7.637 1.00 93.50 286 ILE A N 1
ATOM 2270 C CA . ILE A 1 286 ? 9.035 -19.432 -8.684 1.00 93.50 286 ILE A CA 1
ATOM 2271 C C . ILE A 1 286 ? 9.431 -20.883 -8.348 1.00 93.50 286 ILE A C 1
ATOM 2273 O O . ILE A 1 286 ? 10.619 -21.172 -8.152 1.00 93.50 286 ILE A O 1
ATOM 2277 N N . PRO A 1 287 ? 8.467 -21.814 -8.212 1.00 92.19 287 PRO A N 1
ATOM 2278 C CA . PRO A 1 287 ? 8.774 -23.213 -7.943 1.00 92.19 287 PRO A CA 1
ATOM 2279 C C . PRO A 1 287 ? 9.585 -23.848 -9.079 1.00 92.19 287 PRO A C 1
ATOM 2281 O O . PRO A 1 287 ? 9.360 -23.556 -10.249 1.00 92.19 287 PRO A O 1
ATOM 2284 N N . HIS A 1 288 ? 10.478 -24.774 -8.724 1.00 89.12 288 HIS A N 1
ATOM 2285 C CA . HIS A 1 288 ? 11.194 -25.641 -9.672 1.00 89.12 288 HIS A CA 1
ATOM 2286 C C . HIS A 1 288 ? 12.085 -24.928 -10.711 1.00 89.12 288 HIS A C 1
ATOM 2288 O O . HIS A 1 288 ? 12.348 -25.495 -11.768 1.00 89.12 288 HIS A O 1
ATOM 2294 N N . THR A 1 289 ? 12.587 -23.722 -10.421 1.00 91.56 289 THR A N 1
ATOM 2295 C CA . THR A 1 289 ? 13.602 -23.057 -11.257 1.00 91.56 289 THR A CA 1
ATOM 2296 C C . THR A 1 289 ? 15.018 -23.277 -10.718 1.00 91.56 289 THR A C 1
ATOM 2298 O O . THR A 1 289 ? 15.262 -23.151 -9.513 1.00 91.56 289 THR A O 1
ATOM 2301 N N . GLU A 1 290 ? 15.959 -23.550 -11.623 1.00 88.00 290 GLU A N 1
ATOM 2302 C CA . GLU A 1 290 ? 17.401 -23.510 -11.367 1.00 88.00 290 GLU A CA 1
ATOM 2303 C C . GLU A 1 290 ? 18.067 -22.595 -12.410 1.00 88.00 290 GLU A C 1
ATOM 2305 O O . GLU A 1 290 ? 18.028 -22.915 -13.600 1.00 88.00 290 GLU A O 1
ATOM 2310 N N . PRO A 1 291 ? 18.663 -21.452 -12.008 1.00 88.62 291 PRO A N 1
ATOM 2311 C CA . PRO A 1 291 ? 18.800 -20.931 -10.641 1.00 88.62 291 PRO A CA 1
ATOM 2312 C C . PRO A 1 291 ? 17.470 -20.464 -10.011 1.00 88.62 291 PRO A C 1
ATOM 2314 O O . PRO A 1 291 ? 16.417 -20.454 -10.647 1.00 88.62 291 PRO A O 1
ATOM 2317 N N . LEU A 1 292 ? 17.511 -20.089 -8.727 1.00 91.81 292 LEU A N 1
ATOM 2318 C CA . LEU A 1 292 ? 16.346 -19.554 -8.015 1.00 91.81 292 LEU A CA 1
ATOM 2319 C C . LEU A 1 292 ? 15.840 -18.279 -8.690 1.00 91.81 292 LEU A C 1
ATOM 2321 O O . LEU A 1 292 ? 16.576 -17.299 -8.783 1.00 91.81 292 LEU A O 1
ATOM 2325 N N . GLU A 1 293 ? 14.577 -18.284 -9.100 1.00 93.69 293 GLU A N 1
ATOM 2326 C CA . GLU A 1 293 ? 13.922 -17.120 -9.682 1.00 93.69 293 GLU A CA 1
ATOM 2327 C C . GLU A 1 293 ? 12.779 -16.636 -8.791 1.00 93.69 293 GLU A C 1
ATOM 2329 O O . GLU A 1 293 ? 12.150 -17.407 -8.058 1.00 93.69 293 GLU A O 1
ATOM 2334 N N . PHE A 1 294 ? 12.504 -15.339 -8.882 1.00 94.62 294 PHE A N 1
ATOM 2335 C CA . PHE A 1 294 ? 11.428 -14.680 -8.163 1.00 94.62 294 PHE A CA 1
ATOM 2336 C C . PHE A 1 294 ? 10.559 -13.871 -9.119 1.00 94.62 294 PHE A C 1
ATOM 2338 O O . PHE A 1 294 ? 11.016 -13.381 -10.158 1.00 94.62 294 PHE A O 1
ATOM 2345 N N . GLU A 1 295 ? 9.300 -13.713 -8.741 1.00 95.81 295 GLU A N 1
ATOM 2346 C CA . GLU A 1 295 ? 8.336 -12.866 -9.422 1.00 95.81 295 GLU A CA 1
ATOM 2347 C C . GLU A 1 295 ? 7.677 -11.878 -8.458 1.00 95.81 295 GLU A C 1
ATOM 2349 O O . GLU A 1 295 ? 7.505 -12.148 -7.266 1.00 95.81 295 GLU A O 1
ATOM 2354 N N . PHE A 1 296 ? 7.315 -10.721 -9.003 1.00 97.38 296 PHE A N 1
ATOM 2355 C CA . PHE A 1 296 ? 6.500 -9.717 -8.349 1.00 97.38 296 PHE A CA 1
ATOM 2356 C C . PHE A 1 296 ? 5.059 -9.806 -8.824 1.00 97.38 296 PHE A C 1
ATOM 2358 O O . PHE A 1 296 ? 4.782 -9.902 -10.023 1.00 97.38 296 PHE A O 1
ATOM 2365 N N . ARG A 1 297 ? 4.144 -9.693 -7.865 1.00 96.56 297 ARG A N 1
ATOM 2366 C CA . ARG A 1 297 ? 2.698 -9.625 -8.079 1.00 96.56 297 ARG A CA 1
ATOM 2367 C C . ARG A 1 297 ? 2.117 -8.484 -7.259 1.00 96.56 297 ARG A C 1
ATOM 2369 O O . ARG A 1 297 ? 2.760 -7.985 -6.333 1.00 96.56 297 ARG A O 1
ATOM 2376 N N . TRP A 1 298 ? 0.906 -8.062 -7.601 1.00 95.69 298 TRP A N 1
ATOM 2377 C CA . TRP A 1 298 ? 0.164 -7.156 -6.731 1.00 95.69 298 TRP A CA 1
ATOM 2378 C C . TRP A 1 298 ? -0.116 -7.838 -5.402 1.00 95.69 298 TRP A C 1
ATOM 2380 O O . TRP A 1 298 ? -0.511 -8.999 -5.362 1.00 95.69 298 TRP A O 1
ATOM 2390 N N . GLY A 1 299 ? 0.099 -7.102 -4.322 1.00 94.38 299 GLY A N 1
ATOM 2391 C CA . GLY A 1 299 ? -0.339 -7.514 -3.006 1.00 94.38 299 GLY A CA 1
ATOM 2392 C C . GLY A 1 299 ? -1.769 -7.063 -2.715 1.00 94.38 299 GLY A C 1
ATOM 2393 O O . GLY A 1 299 ? -2.315 -6.185 -3.391 1.00 94.38 299 GLY A O 1
ATOM 2394 N N . PRO A 1 300 ? -2.374 -7.606 -1.652 1.00 92.19 300 PRO A N 1
ATOM 2395 C CA . PRO A 1 300 ? -3.784 -7.385 -1.349 1.00 92.19 300 PRO A CA 1
ATOM 2396 C C . PRO A 1 300 ? -4.112 -5.924 -1.000 1.00 92.19 300 PRO A C 1
ATOM 2398 O O . PRO A 1 300 ? -5.254 -5.488 -1.155 1.00 92.19 300 PRO A O 1
ATOM 2401 N N . ARG A 1 301 ? -3.120 -5.132 -0.556 1.00 91.31 301 ARG A N 1
ATOM 2402 C CA . ARG A 1 301 ? -3.303 -3.688 -0.355 1.00 91.31 301 ARG A CA 1
ATOM 2403 C C . ARG A 1 301 ? -3.434 -2.957 -1.687 1.00 91.31 301 ARG A C 1
ATOM 2405 O O . ARG A 1 301 ? -4.311 -2.109 -1.809 1.00 91.31 301 ARG A O 1
ATOM 2412 N N . ALA A 1 302 ? -2.612 -3.308 -2.679 1.00 91.19 302 ALA A N 1
ATOM 2413 C CA . ALA A 1 302 ? -2.710 -2.725 -4.016 1.00 91.19 302 ALA A CA 1
ATOM 2414 C C . ALA A 1 302 ? -4.064 -3.050 -4.657 1.00 91.19 302 ALA A C 1
ATOM 2416 O O . ALA A 1 302 ? -4.708 -2.155 -5.186 1.00 91.19 302 ALA A O 1
ATOM 2417 N N . GLU A 1 303 ? -4.542 -4.290 -4.528 1.00 88.94 303 GLU A N 1
ATOM 2418 C CA . GLU A 1 303 ? -5.861 -4.683 -5.045 1.00 88.94 303 GLU A CA 1
ATOM 2419 C C . GLU A 1 303 ? -7.027 -3.922 -4.397 1.00 88.94 303 GLU A C 1
ATOM 2421 O O . GLU A 1 303 ? -8.052 -3.709 -5.041 1.00 88.94 303 GLU A O 1
ATOM 2426 N N . SER A 1 304 ? -6.876 -3.510 -3.134 1.00 85.56 304 SER A N 1
ATOM 2427 C CA . SER A 1 304 ? -7.915 -2.781 -2.398 1.00 85.56 304 SER A CA 1
ATOM 2428 C C . SER A 1 304 ? -7.878 -1.268 -2.634 1.00 85.56 304 SER A C 1
ATOM 2430 O O . SER A 1 304 ? -8.929 -0.634 -2.646 1.00 85.56 304 SER A O 1
ATOM 2432 N N . GLU A 1 305 ? -6.688 -0.674 -2.781 1.00 85.56 305 GLU A N 1
ATOM 2433 C CA . GLU A 1 305 ? -6.516 0.783 -2.908 1.00 85.56 305 GLU A CA 1
ATOM 2434 C C . GLU A 1 305 ? -6.434 1.268 -4.363 1.00 85.56 305 GLU A C 1
ATOM 2436 O O . GLU A 1 305 ? -6.791 2.410 -4.648 1.00 85.56 305 GLU A O 1
ATOM 2441 N N . VAL A 1 306 ? -5.960 0.434 -5.293 1.00 83.62 306 VAL A N 1
ATOM 2442 C CA . VAL A 1 306 ? -5.672 0.847 -6.671 1.00 83.62 306 VAL A CA 1
ATOM 2443 C C . VAL A 1 306 ? -6.712 0.281 -7.631 1.00 83.62 306 VAL A C 1
ATOM 2445 O O . VAL A 1 306 ? -6.769 -0.919 -7.900 1.00 83.62 306 VAL A O 1
ATOM 2448 N N . SER A 1 307 ? -7.521 1.167 -8.213 1.00 81.56 307 SER A N 1
ATOM 2449 C CA . SER A 1 307 ? -8.458 0.792 -9.274 1.00 81.56 307 SER A CA 1
ATOM 2450 C C . SER A 1 307 ? -7.718 0.501 -10.583 1.00 81.56 307 SER A C 1
ATOM 2452 O O . SER A 1 307 ? -6.926 1.316 -11.058 1.00 81.56 307 SER A O 1
ATOM 2454 N N . LYS A 1 308 ? -8.039 -0.632 -11.224 1.00 81.00 308 LYS A N 1
ATOM 2455 C CA . LYS A 1 308 ? -7.508 -1.001 -12.551 1.00 81.00 308 LYS A CA 1
ATOM 2456 C C . LYS A 1 308 ? -7.805 0.062 -13.613 1.00 81.00 308 LYS A C 1
ATOM 2458 O O . LYS A 1 308 ? -6.978 0.298 -14.484 1.00 81.00 308 LYS A O 1
ATOM 2463 N N . LEU A 1 309 ? -8.963 0.719 -13.522 1.00 79.88 309 LEU A N 1
ATOM 2464 C CA . LEU A 1 309 ? -9.342 1.804 -14.430 1.00 79.88 309 LEU A CA 1
ATOM 2465 C C . LEU A 1 309 ? -8.440 3.022 -14.218 1.00 79.88 309 LEU A C 1
ATOM 2467 O O . LEU A 1 309 ? -7.883 3.542 -15.180 1.00 79.88 309 LEU A O 1
ATOM 2471 N N . ARG A 1 310 ? -8.234 3.425 -12.958 1.00 75.12 310 ARG A N 1
ATOM 2472 C CA . ARG A 1 310 ? -7.324 4.530 -12.614 1.00 75.12 310 ARG A CA 1
ATOM 2473 C C . ARG A 1 310 ? -5.895 4.236 -13.071 1.00 75.12 310 ARG A C 1
ATOM 2475 O O . ARG A 1 310 ? -5.213 5.132 -13.547 1.00 75.12 310 ARG A O 1
ATOM 2482 N N . MET A 1 311 ? -5.463 2.978 -12.995 1.00 79.19 311 MET A N 1
ATOM 2483 C CA . MET A 1 311 ? -4.159 2.586 -13.521 1.00 79.19 311 MET A CA 1
ATOM 2484 C C . MET A 1 311 ? -4.071 2.676 -15.047 1.00 79.19 311 MET A C 1
ATOM 2486 O O . MET A 1 311 ? -3.053 3.110 -15.568 1.00 79.19 311 MET A O 1
ATOM 2490 N N . LEU A 1 312 ? -5.121 2.285 -15.771 1.00 81.19 312 LEU A N 1
ATOM 2491 C CA . LEU A 1 312 ? -5.157 2.442 -17.226 1.00 81.19 312 LEU A CA 1
ATOM 2492 C C . LEU A 1 312 ? -5.096 3.914 -17.642 1.00 81.19 312 LEU A C 1
ATOM 2494 O O . LEU A 1 312 ? -4.383 4.230 -18.586 1.00 81.19 312 LEU A O 1
ATOM 2498 N N . GLN A 1 313 ? -5.801 4.796 -16.927 1.00 76.75 313 GLN A N 1
ATOM 2499 C CA . GLN A 1 313 ? -5.714 6.243 -17.146 1.00 76.75 313 GLN A CA 1
ATOM 2500 C C . GLN A 1 313 ? -4.289 6.753 -16.917 1.00 76.75 313 GLN A C 1
ATOM 2502 O O . GLN A 1 313 ? -3.746 7.417 -17.786 1.00 76.75 313 GLN A O 1
ATOM 2507 N N . PHE A 1 314 ? -3.657 6.352 -15.811 1.00 72.38 314 PHE A N 1
ATOM 2508 C CA . PHE A 1 314 ? -2.272 6.7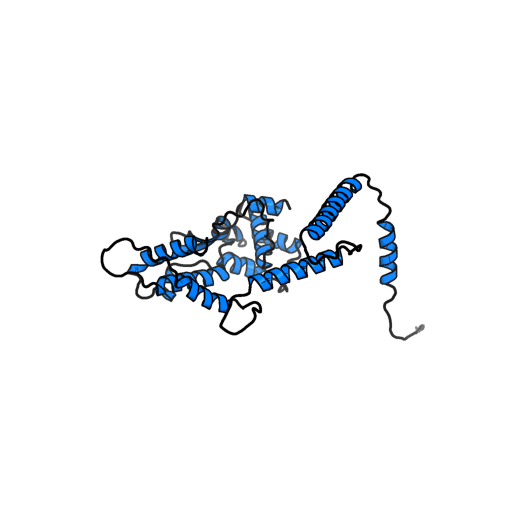15 -15.503 1.00 72.38 314 PHE A CA 1
ATOM 2509 C C . PHE A 1 314 ? -1.266 6.269 -16.578 1.00 72.38 314 PHE A C 1
ATOM 2511 O O . PHE A 1 314 ? -0.283 6.953 -16.820 1.00 72.38 314 PHE A O 1
ATOM 2518 N N . ILE A 1 315 ? -1.486 5.119 -17.221 1.00 76.88 315 ILE A N 1
ATOM 2519 C CA . ILE A 1 315 ? -0.608 4.625 -18.296 1.00 76.88 315 ILE A CA 1
ATOM 2520 C C . ILE A 1 315 ? -0.853 5.369 -19.624 1.00 76.88 315 ILE A C 1
ATOM 2522 O O . ILE A 1 315 ? 0.009 5.341 -20.502 1.00 76.88 315 ILE A O 1
ATOM 2526 N N . ALA A 1 316 ? -2.038 5.958 -19.805 1.00 76.88 316 ALA A N 1
ATOM 2527 C CA . ALA A 1 316 ? -2.443 6.623 -21.042 1.00 76.88 316 ALA A CA 1
ATOM 2528 C C . ALA A 1 316 ? -2.041 8.108 -21.115 1.00 76.88 316 ALA A C 1
ATOM 2530 O O . ALA A 1 316 ? -2.060 8.664 -22.214 1.00 76.88 316 ALA A O 1
ATOM 2531 N N . GLU A 1 317 ? -1.711 8.724 -19.977 1.00 62.53 317 GLU A N 1
ATOM 2532 C CA . GLU A 1 317 ? -1.118 10.069 -19.870 1.00 62.53 317 GLU A CA 1
ATOM 2533 C C . GLU A 1 317 ? 0.388 10.061 -20.177 1.00 62.53 317 GLU A C 1
ATOM 2535 O O . GLU A 1 317 ? 0.844 11.018 -20.847 1.00 62.53 317 GLU A O 1
#

Radius of gyration: 30.54 Å; Cα contacts (8 Å, |Δi|>4): 234; chains: 1; bounding box: 100×81×71 Å

pLDDT: mean 71.94, std 21.43, range [27.23, 97.38]

Foldseek 3Di:
DDDDDDDDDDDDDDDDDPVVVVVVVVVVVVPPPPDPPVPVVVVVVVVVVVVVLVVLCVPQPPDDPPDPQDPVNSVVSSVVSVVVVVVVVPDDPDDDDDDDDDPDPPVVVLVVLVVLLVPLDPPPDDDDDDDDPPSVLLSVLLSVQVVCVVLLAWDFPVCSCVPGVPPVVVCSVVSVVSNQCCCCPVVQWGWDQLDPVRRITHIERPPDPPPPPDPVCVPPAVLSVLLLVLQLVCVVVPFKD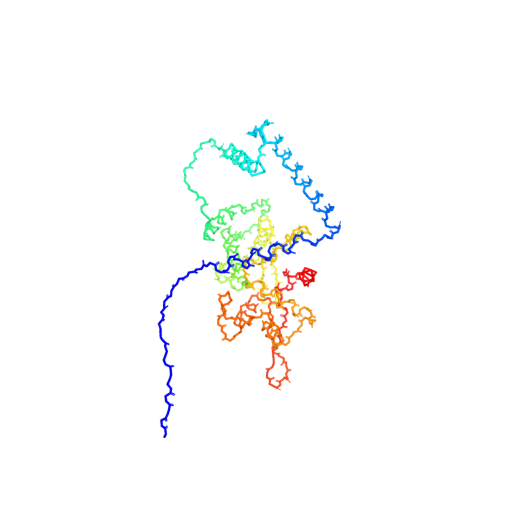WPVVNQVVCVVVVNDQVAQDPRHGRPVCCVVPSCVSSQQWDWAWDPPDVVIIIMIGGGSVCVRHPDPVSSVVVVVD

Sequence (317 aa):
MKVVGSTCALNSKVGGEDVVRCLSEQSLSISKCKLPLLDEH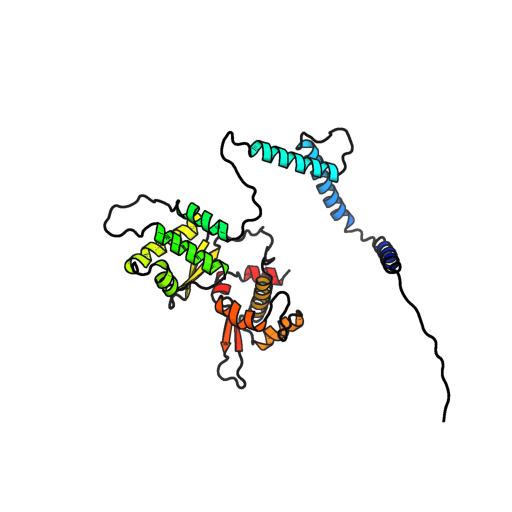MSVFLQDMNSCYSKLKELVPTLPTNKKASKVEILQHVIDYIWDLQVELDSPCSALQHQGASRTPLTALNSEISSISMEVVLDEDDEGSLSQPSVSQVAEVVQFILIKDQKKIPIRRTDIVKHVIKEYRLLYQDIMKRVDRTFEQVFGLKLVKIDPKNHIYILTNKLEPSPEEPISMCPANPKTGLLFVILSVIFMKGGSVKETLVWNTLKKLRVDMGEKHEEFGDVKKIITDEFVRQKYLEYVRIPHTEPLEFEFRWGPRAESEVSKLRMLQFIAE

Solvent-accessible surface area (backbone atoms only — not comparable to full-atom values): 19528 Å² total; per-residue (Å²): 137,91,80,88,88,86,87,89,78,90,80,86,84,88,79,97,63,73,75,64,59,63,58,54,63,58,59,65,66,65,79,71,76,86,61,84,79,56,55,61,61,50,48,52,52,52,51,54,53,53,49,51,57,53,52,50,58,73,73,37,87,87,51,70,88,86,57,92,70,48,74,65,56,52,50,50,51,48,53,51,48,53,51,51,51,48,55,63,71,69,58,76,89,79,89,84,83,88,80,82,90,64,88,73,59,78,72,55,55,59,56,50,49,56,56,59,48,70,68,64,79,79,77,89,76,83,93,77,85,87,80,80,73,56,69,65,58,36,41,51,48,47,52,53,50,52,60,34,49,76,71,42,41,64,44,40,52,70,54,50,38,65,76,67,49,57,84,51,60,89,49,46,66,61,38,48,54,50,37,45,47,46,31,44,74,76,68,46,25,40,76,43,73,71,33,79,89,75,40,28,31,45,79,41,78,65,67,73,78,55,92,80,56,71,83,76,66,71,41,96,45,68,67,52,43,54,49,51,53,52,54,48,56,23,52,78,56,76,47,49,37,49,47,68,58,55,54,54,50,37,47,74,72,71,47,61,67,89,52,70,37,93,90,66,35,52,44,55,55,41,57,70,46,50,36,30,63,37,25,39,30,36,81,43,74,51,83,96,49,88,70,87,44,45,30,38,29,73,14,63,47,32,68,72,74,53,54,71,65,60,51,52,52,66,73,72,110

Secondary structure (DSSP, 8-state):
-----------------HHHHHHHHHHHTGGG---TTSHHHHHHHHHHHHHHHHHHHHH-TTS-TTS---HHHHHHHHHHHHHHHHHHHT--SS-----------TTTHHHHHHHHGGG----------S-PPPHHHHHHHHHHHHHHHHTTPPEEHHHHIIIIITT-GGGHHHHHHHHHHHIIIIISEEEEEEETTTTEEEEEE-S---TTS------SSHHHHHHHHHHHHHHHTTSEEEHHHHHHHHHHTT--SSS-BTTTBSHHHIIIIIHHHTTSEEEEEPTT-SS--EEEEE-HHHHHH--HHHHHHHHH-

InterPro domains:
  IPR002190 MAGE homology domain [PF01454] (141-308)
  IPR002190 MAGE homology domain [PS50838] (134-317)
  IPR002190 MAGE homology domain [SM01373] (141-311)
  IPR011598 Myc-type, basic helix-loop-helix (bHLH) domain [PF00010] (47-86)
  IPR011598 Myc-type, basic helix-loop-helix (bHLH) domain [PS50888] (33-85)
  IPR011598 Myc-type, basic helix-loop-helix (bHLH) domain [SM00353] (37-91)
  IPR036638 Helix-loop-helix DNA-binding domain superfamily [G3DSA:4.10.280.10] (24-87)
  IPR036638 Helix-loop-helix DNA-binding domain superfamily [SSF47459] (47-102)
  IPR037445 Melanoma-associated antigen [PTHR11736] (127-317)
  IPR041898 MAGE homology domain, winged helix WH1 motif [G3DSA:1.10.10.1200] (115-213)
  IPR041899 MAGE homology domain, winged helix WH2 motif [G3DSA:1.10.10.1210] (220-317)

Mean predicted aligned error: 19.28 Å

Nearest PDB structures (foldseek):
  7dg2-assembly1_C  TM=8.910E-01  e=4.966E-21  Xenopus laevis
  6wjh-assembly1_A  TM=4.618E-01  e=1.143E-14  Homo sapiens
  9bd3-assembly1_A  TM=5.049E-01  e=3.156E-12  Homo sapiens
  9bd2-assembly1_A  TM=4.649E-01  e=3.536E-12  Homo sapiens
  5hvq-assembly1_D  TM=4.530E-01  e=1.509E-12  Homo sapiens